Protein AF-Q07PN0-F1 (afdb_monomer)

Mean predicted aligned error: 17.78 Å

Sequence (179 aa):
MTSKNQRVIDFVERSRPKPQSVADRIKRRKVVLSEWSRDGIPFGKLGSLPNSLCAAREWDDPQLGIARIASPNDFTQAHPRYGDDVREIARLLTKLAKRYNRRALGKDKPRRAQSLTSTKKEVESQLAQCVSQWQAERHARLSEQKRADTAEWRAKVVLRENVELTRKLAAYLGPKVVT

Structure (mmCIF, N/CA/C/O backbone):
data_AF-Q07PN0-F1
#
_entry.id   AF-Q07PN0-F1
#
loop_
_atom_site.group_PDB
_atom_site.id
_atom_site.type_symbol
_atom_site.label_atom_id
_atom_site.label_alt_id
_atom_site.label_comp_id
_atom_site.label_asym_id
_atom_site.label_entity_id
_atom_site.label_seq_id
_atom_site.pdbx_PDB_ins_code
_atom_site.Cartn_x
_atom_site.Cartn_y
_atom_site.Cartn_z
_atom_site.occupancy
_atom_site.B_iso_or_equiv
_atom_site.auth_seq_id
_atom_site.auth_comp_id
_atom_site.auth_asym_id
_atom_site.auth_atom_id
_atom_site.pdbx_PDB_model_num
ATOM 1 N N . MET A 1 1 ? -20.827 -7.557 77.622 1.00 43.59 1 MET A N 1
ATOM 2 C CA . MET A 1 1 ? -21.399 -6.676 76.579 1.00 43.59 1 MET A CA 1
ATOM 3 C C . MET A 1 1 ? -20.338 -6.399 75.521 1.00 43.59 1 MET A C 1
ATOM 5 O O . MET A 1 1 ? -19.590 -5.445 75.649 1.00 43.59 1 MET A O 1
ATOM 9 N N . THR A 1 2 ? -20.225 -7.250 74.503 1.00 49.06 2 THR A N 1
ATOM 10 C CA . THR A 1 2 ? -19.203 -7.134 73.442 1.00 49.06 2 THR A CA 1
ATOM 11 C C . THR A 1 2 ? -19.783 -7.691 72.145 1.00 49.06 2 THR A C 1
ATOM 13 O O . THR A 1 2 ? -19.534 -8.828 71.771 1.00 49.06 2 THR A O 1
ATOM 16 N N . SER A 1 3 ? -20.650 -6.928 71.477 1.00 50.53 3 SER A N 1
ATOM 17 C CA . SER A 1 3 ? -21.181 -7.342 70.169 1.00 50.53 3 SER A CA 1
ATOM 18 C C . SER A 1 3 ? -21.741 -6.156 69.385 1.00 50.53 3 SER A C 1
ATOM 20 O O . SER A 1 3 ? -22.936 -6.061 69.128 1.00 50.53 3 SER A O 1
ATOM 22 N N . LYS A 1 4 ? -20.881 -5.188 69.054 1.00 53.00 4 LYS A N 1
ATOM 23 C CA . LYS A 1 4 ? -21.224 -4.123 68.089 1.00 53.00 4 LYS A CA 1
ATOM 24 C C . LYS A 1 4 ? -20.086 -3.723 67.143 1.00 53.00 4 LYS A C 1
ATOM 26 O O . LYS A 1 4 ? -20.374 -3.156 66.097 1.00 53.00 4 LYS A O 1
ATOM 31 N N . ASN A 1 5 ? -18.838 -4.115 67.418 1.00 46.72 5 ASN A N 1
ATOM 32 C CA . ASN A 1 5 ? -17.687 -3.701 66.602 1.00 46.72 5 ASN A CA 1
ATOM 33 C C . ASN A 1 5 ? -17.298 -4.684 65.484 1.00 46.72 5 ASN A C 1
ATOM 35 O O . ASN A 1 5 ? -16.490 -4.327 64.636 1.00 46.72 5 ASN A O 1
ATOM 39 N N . GLN A 1 6 ? -17.896 -5.881 65.415 1.00 50.16 6 GLN A N 1
ATOM 40 C CA . GLN A 1 6 ? -17.568 -6.8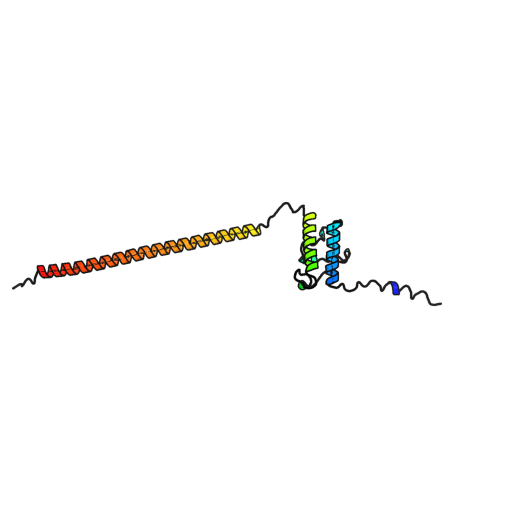54 64.360 1.00 50.16 6 GLN A CA 1
ATOM 41 C C . GLN A 1 6 ? -18.249 -6.539 63.013 1.00 50.16 6 GLN A C 1
ATOM 43 O O . GLN A 1 6 ? -17.740 -6.909 61.965 1.00 50.16 6 GLN A O 1
ATOM 48 N N . ARG A 1 7 ? -19.390 -5.831 63.010 1.00 48.56 7 ARG A N 1
ATOM 49 C CA . ARG A 1 7 ? -20.202 -5.626 61.790 1.00 48.56 7 ARG A CA 1
ATOM 50 C C . ARG A 1 7 ? -19.741 -4.482 60.884 1.00 48.56 7 ARG A C 1
ATOM 52 O O . ARG A 1 7 ? -20.211 -4.393 59.757 1.00 48.56 7 ARG A O 1
ATOM 59 N N . VAL A 1 8 ? -18.856 -3.608 61.360 1.00 48.34 8 VAL A N 1
ATOM 60 C CA . VAL A 1 8 ? -18.388 -2.449 60.574 1.00 48.34 8 VAL A CA 1
ATOM 61 C C . VAL A 1 8 ? -17.170 -2.807 59.712 1.00 48.34 8 VAL A C 1
ATOM 63 O O . VAL A 1 8 ? -16.939 -2.177 58.685 1.00 48.34 8 VAL A O 1
ATOM 66 N N . ILE A 1 9 ? -16.430 -3.859 60.072 1.00 48.94 9 ILE A N 1
ATOM 67 C CA . ILE A 1 9 ? -15.195 -4.246 59.374 1.00 48.94 9 ILE A CA 1
ATOM 68 C C . ILE A 1 9 ? -15.504 -5.065 58.102 1.00 48.94 9 ILE A C 1
ATOM 70 O O . ILE A 1 9 ? -14.832 -4.891 57.088 1.00 48.94 9 ILE A O 1
ATOM 74 N N . ASP A 1 10 ? -16.607 -5.822 58.076 1.00 43.19 10 ASP A N 1
ATOM 75 C CA . ASP A 1 10 ? -17.010 -6.633 56.910 1.00 43.19 10 ASP A CA 1
ATOM 76 C C . ASP A 1 10 ? -17.562 -5.821 55.718 1.00 43.19 10 ASP A C 1
ATOM 78 O O . ASP A 1 10 ? -17.740 -6.357 54.621 1.00 43.19 10 ASP A O 1
ATOM 82 N N . PHE A 1 11 ? -17.836 -4.520 55.887 1.00 43.62 11 PHE A N 1
ATOM 83 C CA . PHE A 1 11 ? -18.340 -3.674 54.795 1.00 43.62 11 PHE A CA 1
ATOM 84 C C . PHE A 1 11 ? -17.219 -2.997 53.987 1.00 43.62 11 PHE A C 1
ATOM 86 O O . PHE A 1 11 ? -17.439 -2.586 52.848 1.00 43.62 11 PHE A O 1
ATOM 93 N N . VAL A 1 12 ? -16.000 -2.922 54.534 1.00 46.66 12 VAL A N 1
ATOM 94 C CA . VAL A 1 12 ? -14.850 -2.265 53.881 1.00 46.66 12 VAL A CA 1
ATOM 95 C C . VAL A 1 12 ? -14.095 -3.218 52.937 1.00 46.66 12 VAL A C 1
ATOM 97 O O . VAL A 1 12 ? -13.381 -2.774 52.040 1.00 46.66 12 VAL A O 1
ATOM 100 N N . GLU A 1 13 ? -14.312 -4.533 53.035 1.00 43.00 13 GLU A N 1
ATOM 101 C CA . GLU A 1 13 ? -13.597 -5.534 52.225 1.00 43.00 13 GLU A CA 1
ATOM 102 C C . GLU A 1 13 ? -14.188 -5.811 50.826 1.00 43.00 13 GLU A C 1
ATOM 104 O O . GLU A 1 13 ? -13.607 -6.565 50.043 1.00 43.00 13 GLU A O 1
ATOM 109 N N . ARG A 1 14 ? -15.310 -5.183 50.442 1.00 45.81 14 ARG A N 1
ATOM 110 C CA . ARG A 1 14 ? -16.043 -5.533 49.204 1.00 45.81 14 ARG A CA 1
ATOM 111 C C . ARG A 1 14 ? -15.665 -4.799 47.914 1.00 45.81 14 ARG A C 1
ATOM 113 O O . ARG A 1 14 ? -16.312 -5.043 46.898 1.00 45.81 14 ARG A O 1
ATOM 120 N N . SER A 1 15 ? -14.605 -3.994 47.878 1.00 44.50 15 SER A N 1
ATOM 121 C CA . SER A 1 15 ? -14.275 -3.241 46.653 1.00 44.50 15 SER A CA 1
ATOM 122 C C . SER A 1 15 ? -12.792 -3.210 46.304 1.00 44.50 15 SER A C 1
ATOM 124 O O . SER A 1 15 ? -12.289 -2.189 45.843 1.00 44.50 15 SER A O 1
ATOM 126 N N . ARG A 1 16 ? -12.069 -4.328 46.443 1.00 44.38 16 ARG A N 1
ATOM 127 C CA . ARG A 1 16 ? -10.902 -4.520 45.569 1.00 44.38 16 ARG A CA 1
ATOM 128 C C . ARG A 1 16 ? -11.453 -4.905 44.193 1.00 44.38 16 ARG A C 1
ATOM 130 O O . ARG A 1 16 ? -12.042 -5.984 44.090 1.00 44.38 16 ARG A O 1
ATOM 137 N N . PRO A 1 17 ? -11.351 -4.057 43.150 1.00 55.97 17 PRO A N 1
ATOM 138 C CA . PRO A 1 17 ? -11.784 -4.460 41.822 1.00 55.97 17 PRO A CA 1
ATOM 139 C C . PRO A 1 17 ? -10.999 -5.720 41.458 1.00 55.97 17 PRO A C 1
ATOM 141 O O . PRO A 1 17 ? -9.767 -5.712 41.471 1.00 55.97 17 PRO A O 1
ATOM 144 N N . LYS A 1 18 ? -11.710 -6.826 41.197 1.00 60.62 18 LYS A N 1
ATOM 145 C CA . LYS A 1 18 ? -11.080 -8.047 40.683 1.00 60.62 18 LYS A CA 1
ATOM 146 C C . LYS A 1 18 ? -10.191 -7.652 39.500 1.00 60.62 18 LYS A C 1
ATOM 148 O O . LYS A 1 18 ? -10.629 -6.814 38.704 1.00 60.62 18 LYS A O 1
ATOM 153 N N . PRO A 1 19 ? -8.978 -8.220 39.367 1.00 62.78 19 PRO A N 1
ATOM 154 C CA . PRO A 1 19 ? -8.136 -7.946 38.213 1.00 62.78 19 PRO A CA 1
ATOM 155 C C . PRO A 1 19 ? -8.947 -8.262 36.956 1.00 62.78 19 PRO A C 1
ATOM 157 O O . PRO A 1 19 ? -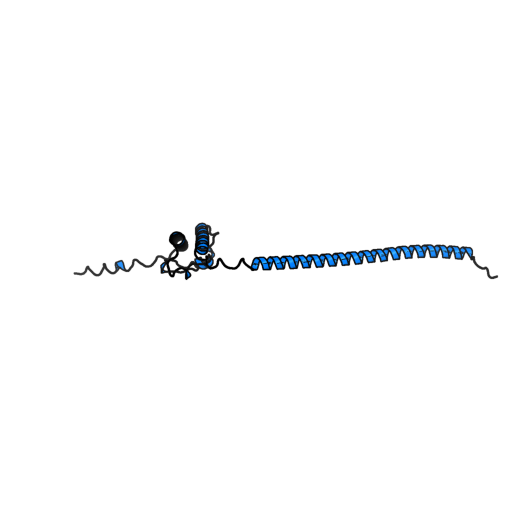9.324 -9.410 36.721 1.00 62.78 19 PRO A O 1
ATOM 160 N N . GLN A 1 20 ? -9.305 -7.221 36.203 1.00 80.06 20 GLN A N 1
ATOM 161 C CA . GLN A 1 20 ? -10.154 -7.377 35.031 1.00 80.06 20 GLN A CA 1
ATOM 162 C C . GLN A 1 20 ? -9.398 -8.204 33.999 1.00 80.06 20 GLN A C 1
ATOM 164 O O . GLN A 1 20 ? -8.268 -7.872 33.621 1.00 80.06 20 GLN A O 1
ATOM 169 N N . SER A 1 21 ? -10.026 -9.275 33.517 1.00 90.31 21 SER A N 1
ATOM 170 C CA . SER A 1 21 ? -9.428 -10.064 32.451 1.00 90.31 21 SER A CA 1
ATOM 171 C C . SER A 1 21 ? -9.297 -9.218 31.177 1.00 90.31 21 SER A C 1
ATOM 173 O O . SER A 1 21 ? -9.954 -8.188 30.998 1.00 90.31 21 SER A O 1
ATOM 175 N N . VAL A 1 22 ? -8.439 -9.646 30.249 1.00 91.31 22 VAL A N 1
ATOM 176 C CA . VAL A 1 22 ? -8.372 -9.050 28.902 1.00 91.31 22 VAL A CA 1
ATOM 177 C C . VAL A 1 22 ? -9.758 -9.033 28.251 1.00 91.31 22 VAL A C 1
ATOM 179 O O . VAL A 1 22 ? -10.168 -8.004 27.721 1.00 91.31 22 VAL A O 1
ATOM 182 N N . ALA A 1 23 ? -10.505 -10.135 28.353 1.00 91.75 23 ALA A N 1
ATOM 183 C CA . ALA A 1 23 ? -11.845 -10.250 27.790 1.00 91.75 23 ALA A CA 1
ATOM 184 C C . ALA A 1 23 ? -12.796 -9.186 28.356 1.00 91.75 23 ALA A C 1
ATOM 186 O O . ALA A 1 23 ? -13.495 -8.517 27.597 1.00 91.75 23 ALA A O 1
ATOM 187 N N . ASP A 1 24 ? -12.784 -8.985 29.675 1.00 92.56 24 ASP A N 1
ATOM 188 C CA . ASP A 1 24 ? -13.648 -8.001 30.338 1.00 92.56 24 ASP A CA 1
ATOM 189 C C . ASP A 1 24 ? -13.280 -6.576 29.928 1.00 92.56 24 ASP A C 1
ATOM 191 O O . ASP A 1 24 ? -14.158 -5.765 29.633 1.00 92.56 24 ASP A O 1
ATOM 195 N N . ARG A 1 25 ? -11.980 -6.286 29.810 1.00 93.75 25 ARG A N 1
ATOM 196 C CA . ARG A 1 25 ? -11.471 -4.992 29.333 1.00 93.75 25 ARG A CA 1
ATOM 197 C C . ARG A 1 25 ? -11.887 -4.689 27.892 1.00 93.75 25 ARG A C 1
ATOM 199 O O . ARG A 1 25 ? -12.181 -3.534 27.575 1.00 93.75 25 ARG A O 1
ATOM 206 N N . ILE A 1 26 ? -11.911 -5.696 27.019 1.00 94.44 26 ILE A N 1
ATOM 207 C CA . ILE A 1 26 ? -12.367 -5.559 25.625 1.00 94.44 26 ILE A CA 1
ATOM 208 C C . ILE A 1 26 ? -13.880 -5.342 25.586 1.00 94.44 26 ILE A C 1
ATOM 210 O O . ILE A 1 26 ? -14.353 -4.383 24.973 1.00 94.44 26 ILE A O 1
ATOM 214 N N . LYS A 1 27 ? -14.641 -6.179 26.297 1.00 94.69 27 LYS A N 1
ATOM 215 C CA . LYS A 1 27 ? -16.100 -6.053 26.386 1.00 94.69 27 LYS A CA 1
ATOM 216 C C . LYS A 1 27 ? -16.512 -4.700 26.946 1.00 94.69 27 LYS A C 1
ATOM 218 O O . LYS A 1 27 ? -17.402 -4.063 26.391 1.00 94.69 27 LYS A O 1
ATOM 223 N N . ARG A 1 28 ? -15.836 -4.216 27.991 1.00 94.56 28 ARG A N 1
ATOM 224 C CA . ARG A 1 28 ? -16.147 -2.919 28.595 1.00 94.56 28 ARG A CA 1
ATOM 225 C C . ARG A 1 28 ? -15.965 -1.770 27.607 1.00 94.56 28 ARG A C 1
ATOM 227 O O . ARG A 1 28 ? -16.858 -0.936 27.496 1.00 94.56 28 ARG A O 1
ATOM 234 N N . ARG A 1 29 ? -14.876 -1.770 26.829 1.00 95.12 29 ARG A N 1
ATOM 235 C CA . ARG A 1 29 ? -14.673 -0.799 25.736 1.00 95.12 29 ARG A CA 1
ATOM 236 C C . ARG A 1 29 ? -15.793 -0.862 24.707 1.00 95.12 29 ARG A C 1
ATOM 238 O O . ARG A 1 29 ? -16.326 0.175 24.326 1.00 95.12 29 ARG A O 1
ATOM 245 N N . LYS A 1 30 ? -16.164 -2.068 24.270 1.00 95.56 30 LYS A N 1
ATOM 246 C CA . LYS A 1 30 ? -17.255 -2.267 23.309 1.00 95.56 30 LYS A CA 1
ATOM 247 C C . LYS A 1 30 ? -18.577 -1.710 23.837 1.00 95.56 30 LYS A C 1
ATOM 249 O O . LYS A 1 30 ? -19.259 -1.020 23.086 1.00 95.56 30 LYS A O 1
ATOM 254 N N . VAL A 1 31 ? -18.913 -1.958 25.105 1.00 95.62 31 VAL A N 1
ATOM 255 C CA . VAL A 1 31 ? -20.132 -1.429 25.745 1.00 95.62 31 VAL A CA 1
ATOM 256 C C . VAL A 1 31 ? -20.127 0.097 25.737 1.00 95.62 31 VAL A C 1
ATOM 258 O O . VAL A 1 31 ? -21.037 0.688 25.167 1.00 95.62 31 VAL A O 1
ATOM 261 N N . VAL A 1 32 ? -19.070 0.730 26.255 1.00 94.69 32 VAL A N 1
ATOM 262 C CA . VAL A 1 32 ? -18.977 2.200 26.324 1.00 94.69 32 VAL A CA 1
ATOM 263 C C . VAL A 1 32 ? -19.073 2.834 24.934 1.00 94.69 32 VAL A C 1
ATOM 265 O O . VAL A 1 32 ? -19.831 3.776 24.726 1.00 94.69 32 VAL A O 1
ATOM 268 N N . LEU A 1 33 ? -18.358 2.296 23.942 1.00 94.56 33 LEU A N 1
ATOM 269 C CA . LEU A 1 33 ? -18.415 2.815 22.571 1.00 94.56 33 LEU A CA 1
ATOM 270 C C . LEU A 1 33 ? -19.775 2.571 21.901 1.00 94.56 33 LEU A C 1
ATOM 272 O O . LEU A 1 33 ? -20.190 3.362 21.053 1.00 94.56 33 LEU A O 1
ATOM 276 N N . SER A 1 34 ? -20.476 1.497 22.269 1.00 94.75 34 SER A N 1
ATOM 277 C CA . SER A 1 34 ? -21.831 1.218 21.781 1.00 94.75 34 SER A CA 1
ATOM 278 C C . SER A 1 34 ? -22.837 2.205 22.365 1.00 94.75 34 SER A C 1
ATOM 280 O O . SER A 1 34 ? -23.622 2.779 21.611 1.00 94.75 34 SER A O 1
ATOM 282 N N . GLU A 1 35 ? -22.767 2.453 23.676 1.00 93.81 35 GLU A N 1
ATOM 283 C CA . GLU A 1 35 ? -23.560 3.470 24.377 1.00 93.81 35 GLU A CA 1
ATOM 284 C C . GLU A 1 35 ? -2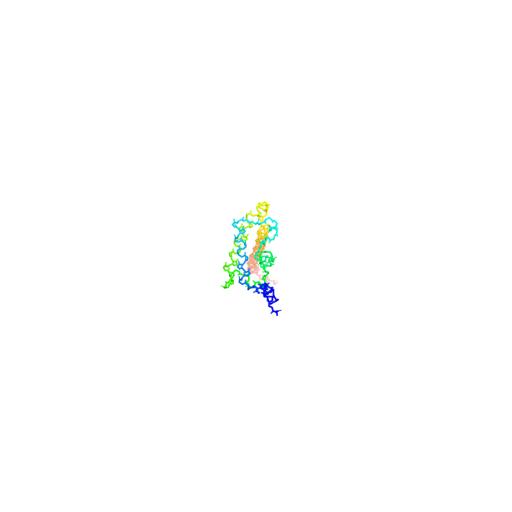3.319 4.845 23.755 1.00 93.81 35 GLU A C 1
ATOM 286 O O . GLU A 1 35 ? -24.257 5.497 23.308 1.00 93.81 35 GLU A O 1
ATOM 291 N N . TRP A 1 36 ? -22.057 5.239 23.574 1.00 93.81 36 TRP A N 1
ATO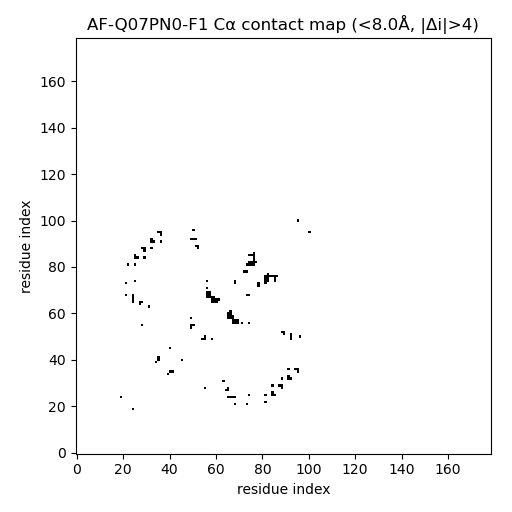M 292 C CA . TRP A 1 36 ? -21.714 6.507 22.929 1.00 93.81 36 TRP A CA 1
ATOM 293 C C . TRP A 1 36 ? -22.176 6.580 21.476 1.00 93.81 36 TRP A C 1
ATOM 295 O O . TRP A 1 36 ? -22.566 7.642 20.992 1.00 93.81 36 TRP A O 1
ATOM 305 N N . SER A 1 37 ? -22.154 5.463 20.744 1.00 91.38 37 SER A N 1
ATOM 306 C CA . SER A 1 37 ? -22.680 5.438 19.381 1.00 91.38 37 SER A CA 1
ATOM 307 C C . SER A 1 37 ? -24.200 5.5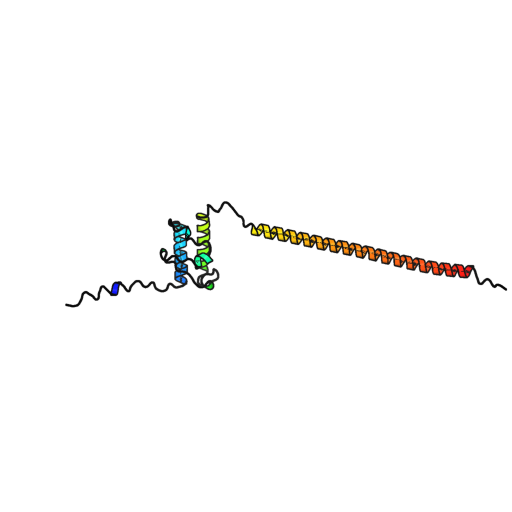98 19.339 1.00 91.38 37 SER A C 1
ATOM 309 O O . SER A 1 37 ? -24.703 6.035 18.296 1.00 91.38 37 SER A O 1
ATOM 311 N N . ARG A 1 38 ? -24.923 5.194 20.386 1.00 90.88 38 ARG A N 1
ATOM 312 C CA . ARG A 1 38 ? -26.384 5.266 20.462 1.00 90.88 38 ARG A CA 1
ATOM 313 C C . ARG A 1 38 ? -26.835 6.619 21.008 1.00 90.88 38 ARG A C 1
ATOM 315 O O . ARG A 1 38 ? -27.525 7.344 20.297 1.00 90.88 38 ARG A O 1
ATOM 322 N N . ASP A 1 39 ? -26.358 6.957 22.199 1.00 89.69 39 ASP A N 1
ATOM 323 C CA . ASP A 1 39 ? -26.843 8.058 23.039 1.00 89.69 39 ASP A CA 1
ATOM 324 C C . ASP A 1 39 ? -25.99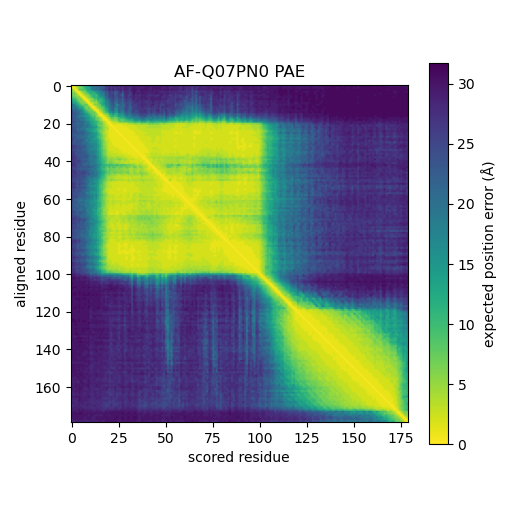5 9.333 22.867 1.00 89.69 39 ASP A C 1
ATOM 326 O O . ASP A 1 39 ? -26.415 10.436 23.210 1.00 89.69 39 ASP A O 1
ATOM 330 N N . GLY A 1 40 ? -24.818 9.193 22.255 1.00 87.75 40 GLY A N 1
ATOM 331 C CA . GLY A 1 40 ? -23.859 10.266 22.036 1.00 87.75 40 GLY A CA 1
ATOM 332 C C . GLY A 1 40 ? -22.751 10.309 23.088 1.00 87.75 40 GLY A C 1
ATOM 333 O O . GLY A 1 40 ? -22.810 9.647 24.121 1.00 87.75 40 GLY A O 1
ATOM 334 N N . ILE A 1 41 ? -21.690 11.066 22.798 1.00 88.00 41 ILE A N 1
ATOM 335 C CA . ILE A 1 41 ? -20.540 11.201 23.703 1.00 88.00 41 ILE A CA 1
ATOM 336 C C . ILE A 1 41 ? -20.853 12.267 24.769 1.00 88.00 41 ILE A C 1
ATOM 338 O O . ILE A 1 41 ? -21.207 13.389 24.392 1.00 88.00 41 ILE A O 1
ATOM 342 N N . PRO A 1 42 ? -20.690 11.966 26.074 1.00 88.44 42 PRO A N 1
ATOM 343 C CA . PRO A 1 42 ? -20.872 12.942 27.146 1.00 88.44 42 PRO A CA 1
ATOM 344 C C . PRO A 1 42 ? -19.995 14.192 26.978 1.00 88.44 42 PRO A C 1
ATOM 346 O O . PRO A 1 42 ? -18.858 14.120 26.495 1.00 88.44 42 PRO A O 1
ATOM 349 N N . PHE A 1 43 ? -20.501 15.346 27.424 1.00 77.31 43 PHE A N 1
ATOM 350 C CA . PHE A 1 43 ? -19.752 16.604 27.395 1.00 77.31 43 PHE A CA 1
ATOM 351 C C . PHE A 1 43 ? -18.445 16.464 28.199 1.00 77.31 43 PHE A C 1
ATOM 353 O O . PHE A 1 43 ? -18.434 15.900 29.289 1.00 77.31 43 PHE A O 1
ATOM 360 N N . GLY A 1 44 ? -17.321 16.909 27.632 1.00 80.69 44 GLY A N 1
ATOM 361 C CA . GLY A 1 44 ? -15.987 16.751 28.233 1.00 80.69 44 GLY A CA 1
ATOM 362 C C . GLY A 1 44 ? -15.278 15.415 27.955 1.00 80.69 44 GLY A C 1
ATOM 363 O O . GLY A 1 44 ? -14.068 15.334 28.145 1.00 80.69 44 GLY A O 1
ATOM 364 N N . LYS A 1 45 ? -15.967 14.389 27.427 1.00 83.62 45 LYS A N 1
ATOM 365 C CA . LYS A 1 45 ? -15.352 13.099 27.032 1.00 83.62 45 LYS A CA 1
ATOM 366 C C . LYS A 1 45 ? -15.044 12.988 25.537 1.00 83.62 45 LYS A C 1
ATOM 368 O O . LYS A 1 45 ? -14.457 12.010 25.088 1.00 83.62 45 LYS A O 1
ATOM 373 N N . LEU A 1 46 ? -15.374 14.012 24.750 1.00 81.88 46 LEU A N 1
ATOM 374 C CA . LEU A 1 46 ? -15.077 14.024 23.316 1.00 81.88 46 LEU A CA 1
ATOM 375 C C . LEU A 1 46 ? -13.567 13.962 23.023 1.00 81.88 46 LEU A C 1
ATOM 377 O O . LEU A 1 46 ? -13.159 13.285 22.086 1.00 81.88 46 LEU A O 1
ATOM 381 N N . GLY A 1 47 ? -12.743 14.621 23.844 1.00 81.25 47 GLY A N 1
ATOM 382 C CA . GLY A 1 47 ? -11.282 14.602 23.707 1.00 81.25 47 GLY A CA 1
ATOM 383 C C . GLY A 1 47 ? -10.626 13.281 24.122 1.00 81.25 47 GLY A C 1
ATOM 384 O O . GLY A 1 47 ? -9.498 13.021 23.718 1.00 81.25 47 GLY A O 1
ATOM 385 N N . SER A 1 48 ? -11.320 12.434 24.891 1.00 84.62 48 SER A N 1
ATOM 386 C CA . SER A 1 48 ? -10.818 11.115 25.297 1.00 84.62 48 SER A CA 1
ATOM 387 C C . SER A 1 48 ? -11.249 9.986 24.358 1.00 84.62 48 SER A C 1
ATOM 389 O O . SER A 1 48 ? -10.897 8.832 24.597 1.00 84.62 48 SER A O 1
ATOM 391 N N . LEU A 1 49 ? -11.989 10.290 23.284 1.00 89.38 49 LEU A N 1
ATOM 392 C CA . LEU A 1 49 ? -12.377 9.300 22.285 1.00 89.38 49 LEU A CA 1
ATOM 393 C C . LEU A 1 49 ? -11.136 8.824 21.503 1.00 89.38 49 LEU A C 1
ATOM 395 O O . LEU A 1 49 ? -10.513 9.626 20.801 1.00 89.38 49 LEU A O 1
ATOM 399 N N . PRO A 1 50 ? -10.794 7.525 21.536 1.00 91.94 50 PRO A N 1
ATOM 400 C CA . PRO A 1 50 ? -9.687 7.013 20.741 1.00 91.94 50 PRO A CA 1
ATOM 401 C C . PRO A 1 50 ? -9.988 7.115 19.240 1.00 91.94 50 PRO A C 1
ATOM 403 O O . PRO A 1 50 ? -11.066 6.761 18.767 1.00 91.94 50 PRO A O 1
ATOM 406 N N . ASN A 1 51 ? -9.004 7.563 18.463 1.00 88.81 51 ASN A N 1
ATOM 407 C CA . ASN A 1 51 ? -9.121 7.742 17.010 1.00 88.81 51 ASN A CA 1
ATOM 408 C C . ASN A 1 51 ? -8.715 6.498 16.194 1.00 88.81 51 ASN A C 1
ATOM 410 O O . ASN A 1 51 ? -8.843 6.482 14.972 1.00 88.81 51 ASN A O 1
ATOM 414 N N . SER A 1 52 ? -8.191 5.467 16.856 1.00 91.38 52 SER A N 1
ATOM 415 C CA . SER A 1 52 ? -7.643 4.262 16.235 1.00 91.38 52 SER A CA 1
ATOM 416 C C . SER A 1 52 ? -7.733 3.072 17.189 1.00 91.38 52 SER A C 1
ATOM 418 O O . SER A 1 52 ? -7.909 3.244 18.395 1.00 91.38 52 SER A O 1
ATOM 420 N N . LEU A 1 53 ? -7.572 1.849 16.671 1.00 93.62 53 LEU A N 1
ATOM 421 C CA . LEU A 1 53 ? -7.517 0.646 17.511 1.00 93.62 53 LEU A CA 1
ATOM 422 C C . LEU A 1 53 ? -6.311 0.641 18.456 1.00 93.62 53 LEU A C 1
ATOM 424 O O . LEU A 1 53 ? -6.430 0.166 19.581 1.00 93.62 53 LEU A O 1
ATOM 428 N N . CYS A 1 54 ? -5.172 1.195 18.031 1.00 93.06 54 CYS A N 1
ATOM 429 C CA . CYS A 1 54 ? -4.005 1.311 18.902 1.00 93.06 54 CYS A CA 1
ATOM 430 C C . CYS A 1 54 ? -4.300 2.258 20.074 1.00 93.06 54 CYS A C 1
ATOM 432 O O . CYS A 1 54 ? -4.109 1.880 21.227 1.00 93.06 54 CYS A O 1
ATOM 434 N N . ALA A 1 55 ? -4.886 3.427 19.787 1.00 92.19 55 ALA A N 1
ATOM 435 C CA . ALA A 1 55 ? -5.337 4.347 20.826 1.00 92.19 55 ALA A CA 1
ATOM 436 C C . ALA A 1 55 ? -6.401 3.703 21.728 1.00 92.19 55 ALA A C 1
ATOM 438 O O . ALA A 1 55 ? -6.355 3.864 22.938 1.00 92.19 55 ALA A O 1
ATOM 439 N N . ALA A 1 56 ? -7.325 2.911 21.175 1.00 93.69 56 ALA A N 1
ATOM 440 C CA . ALA A 1 56 ? -8.341 2.211 21.962 1.00 93.69 56 ALA A CA 1
ATOM 441 C C . ALA A 1 56 ? -7.753 1.121 22.874 1.00 93.69 56 ALA A C 1
ATOM 443 O O . ALA A 1 56 ? -8.269 0.902 23.970 1.00 93.69 56 ALA A O 1
ATOM 444 N N . ARG A 1 57 ? -6.670 0.451 22.461 1.00 95.00 57 ARG A N 1
ATOM 445 C CA . ARG A 1 57 ? -5.916 -0.500 23.297 1.00 95.00 57 ARG A CA 1
ATOM 446 C C . ARG A 1 57 ? -5.276 0.201 24.495 1.00 95.00 57 ARG A C 1
ATOM 448 O O . ARG A 1 57 ? -5.323 -0.308 25.616 1.00 95.00 57 ARG A O 1
ATOM 455 N N . GLU A 1 58 ? -4.678 1.360 24.240 1.00 94.38 58 GLU A N 1
ATOM 456 C CA . GLU A 1 58 ? -3.972 2.167 25.240 1.00 94.38 58 GLU A CA 1
ATOM 457 C C . GLU A 1 58 ? -4.899 3.015 26.102 1.00 94.38 58 GLU A C 1
ATOM 459 O O . GLU A 1 58 ? -4.494 3.442 27.177 1.00 94.38 58 GLU A O 1
ATOM 464 N N . TRP A 1 59 ? -6.142 3.195 25.659 1.00 93.50 59 TRP A N 1
ATOM 465 C CA . TRP A 1 59 ? -7.154 3.966 26.355 1.00 93.50 59 TRP A CA 1
ATOM 466 C C . TRP A 1 59 ? -7.338 3.463 27.784 1.00 93.50 59 TRP A C 1
ATOM 468 O O . TRP A 1 59 ? -7.648 2.287 28.004 1.00 93.50 59 TRP A O 1
ATOM 478 N N . ASP A 1 60 ? -7.149 4.382 28.722 1.00 92.75 60 ASP A N 1
ATOM 479 C CA . ASP A 1 60 ? -7.314 4.196 30.152 1.00 92.75 60 ASP A CA 1
ATOM 480 C C . ASP A 1 60 ? -8.216 5.324 30.662 1.00 92.75 60 ASP A C 1
ATOM 482 O O . ASP A 1 60 ? -7.894 6.504 30.524 1.00 92.75 60 ASP A O 1
ATOM 486 N N . ASP A 1 61 ? -9.394 4.966 31.163 1.00 90.56 61 ASP A N 1
ATOM 487 C CA . ASP A 1 61 ? -10.346 5.902 31.760 1.00 90.56 61 ASP A CA 1
ATOM 488 C C . ASP A 1 61 ? -11.030 5.209 32.948 1.00 90.56 61 ASP A C 1
ATOM 490 O O . ASP A 1 61 ? -12.030 4.494 32.772 1.00 90.56 61 ASP A O 1
ATOM 494 N N . PRO A 1 62 ? -10.500 5.403 34.172 1.00 88.00 62 PRO A N 1
ATOM 495 C CA . PRO A 1 62 ? -11.038 4.786 35.379 1.00 88.00 62 PRO A CA 1
ATOM 496 C C . PRO A 1 62 ? -12.510 5.127 35.633 1.00 88.00 62 PRO A C 1
ATOM 498 O O . PRO A 1 62 ? -13.246 4.284 36.141 1.00 88.00 62 PRO A O 1
ATOM 501 N N . GLN A 1 63 ? -12.974 6.318 35.230 1.00 87.00 63 GLN A N 1
ATOM 502 C CA . GLN A 1 63 ? -14.369 6.737 35.424 1.00 87.00 63 GLN A CA 1
ATOM 503 C C . GLN A 1 63 ? -15.336 5.918 34.563 1.00 87.00 63 GLN A C 1
ATOM 505 O O . GLN A 1 63 ? -16.469 5.663 34.959 1.00 87.00 63 GLN A O 1
ATOM 510 N N . LEU A 1 64 ? -14.882 5.473 33.391 1.00 86.50 64 LEU A N 1
ATOM 511 C CA . LEU A 1 64 ? -15.649 4.602 32.500 1.00 86.50 64 LEU A CA 1
ATOM 512 C C . LEU A 1 64 ? -15.413 3.113 32.804 1.00 86.50 64 LEU A C 1
ATOM 514 O O . LEU A 1 64 ? -16.027 2.248 32.170 1.00 86.50 64 LEU A O 1
ATOM 518 N N . GLY A 1 65 ? -14.549 2.798 33.773 1.00 87.94 65 GLY A N 1
ATOM 519 C CA . GLY A 1 65 ? -14.110 1.438 34.081 1.00 87.94 65 GLY A CA 1
ATOM 520 C C . GLY A 1 65 ? -13.253 0.825 32.972 1.00 87.94 65 GLY A C 1
ATOM 521 O O . GLY A 1 65 ? -13.238 -0.395 32.816 1.00 87.94 65 GLY A O 1
ATOM 522 N N . ILE A 1 66 ? -12.594 1.657 32.162 1.00 91.50 66 ILE A N 1
ATOM 523 C CA . ILE A 1 66 ? -11.745 1.227 31.052 1.00 91.50 66 ILE A CA 1
ATOM 524 C C . ILE A 1 66 ? -10.306 1.182 31.548 1.00 91.50 66 ILE A C 1
ATOM 526 O O . ILE A 1 66 ? -9.734 2.218 31.856 1.00 91.50 66 ILE A O 1
ATOM 530 N N . ALA A 1 67 ? -9.727 -0.017 31.585 1.00 91.69 67 ALA A N 1
ATOM 531 C CA . ALA A 1 67 ? -8.324 -0.226 31.934 1.00 91.69 67 ALA A CA 1
ATOM 532 C C . ALA A 1 67 ? -7.495 -0.581 30.696 1.00 91.69 67 ALA A C 1
ATOM 534 O O . ALA A 1 67 ? -7.949 -1.407 29.892 1.00 91.69 67 ALA A O 1
ATOM 535 N N . ARG A 1 68 ? -6.284 -0.028 30.545 1.00 93.50 68 ARG A N 1
ATOM 536 C CA . ARG A 1 68 ? -5.338 -0.329 29.441 1.00 93.50 68 ARG A CA 1
ATOM 537 C C . ARG A 1 68 ? -5.157 -1.834 29.177 1.00 93.50 68 ARG A C 1
ATOM 539 O O . ARG A 1 68 ? -5.099 -2.636 30.110 1.00 93.50 68 ARG A O 1
ATOM 546 N N . ILE A 1 69 ? -5.005 -2.222 27.906 1.00 93.25 69 ILE A N 1
ATOM 547 C CA . ILE A 1 69 ? -4.615 -3.584 27.491 1.00 93.25 69 ILE A CA 1
ATOM 548 C C . ILE A 1 69 ? -3.138 -3.571 27.072 1.00 93.25 69 ILE A C 1
ATOM 550 O O . ILE A 1 69 ? -2.754 -2.900 26.116 1.00 93.25 69 ILE A O 1
ATOM 554 N N . ALA A 1 70 ? -2.290 -4.292 27.809 1.00 88.44 70 ALA A N 1
ATOM 555 C CA . ALA A 1 70 ? -0.839 -4.230 27.624 1.00 88.44 70 ALA A CA 1
ATOM 556 C C . ALA A 1 70 ? -0.383 -4.874 26.305 1.00 88.44 70 ALA A C 1
ATOM 558 O O . ALA A 1 70 ? 0.309 -4.235 25.513 1.00 88.44 70 ALA A O 1
ATOM 559 N N . SER A 1 71 ? -0.811 -6.112 26.051 1.00 89.88 71 SER A N 1
ATOM 560 C CA . SER A 1 71 ? -0.388 -6.896 24.890 1.00 89.88 71 SER A CA 1
ATOM 561 C C . SER A 1 71 ? -1.099 -6.439 23.607 1.00 89.88 71 SER A C 1
ATOM 563 O O . SER A 1 71 ? -2.331 -6.408 23.567 1.00 89.88 71 SER A O 1
ATOM 565 N N . PRO A 1 72 ? -0.363 -6.110 22.530 1.00 89.44 72 PRO A N 1
ATOM 566 C CA . PRO A 1 72 ? -0.951 -5.867 21.211 1.00 89.44 72 PRO A CA 1
ATOM 567 C C . PRO A 1 72 ? -1.620 -7.112 20.616 1.00 89.44 72 PRO A C 1
ATOM 569 O O . PRO A 1 72 ? -2.648 -6.997 19.951 1.00 89.44 72 PRO A O 1
ATOM 572 N N . ASN A 1 73 ? -1.074 -8.300 20.897 1.00 91.12 73 ASN A N 1
ATOM 573 C CA . ASN A 1 73 ? -1.592 -9.570 20.382 1.00 91.12 73 ASN A CA 1
ATOM 574 C C . ASN A 1 73 ? -2.967 -9.911 20.966 1.00 91.12 73 ASN A C 1
ATOM 576 O O . ASN A 1 73 ? -3.772 -10.555 20.304 1.00 91.12 73 ASN A O 1
ATOM 580 N N . ASP A 1 74 ? -3.266 -9.417 22.166 1.00 89.69 74 ASP A N 1
ATOM 581 C CA . ASP A 1 74 ? -4.562 -9.602 22.821 1.00 89.69 74 ASP A CA 1
ATOM 582 C C . ASP A 1 74 ? -5.665 -8.714 22.218 1.00 89.69 74 ASP A C 1
ATOM 584 O O . ASP A 1 74 ? -6.854 -8.980 22.402 1.00 89.69 74 ASP A O 1
ATOM 588 N N . PHE A 1 75 ? -5.286 -7.651 21.499 1.00 92.25 75 PHE A N 1
ATOM 589 C CA . PHE A 1 75 ? -6.191 -6.638 20.951 1.00 92.25 75 PHE A CA 1
ATOM 590 C C . PHE A 1 75 ? -6.028 -6.494 19.432 1.00 92.25 75 PHE A C 1
ATOM 592 O O . PHE A 1 75 ? -5.793 -5.409 18.900 1.00 92.25 75 PHE A O 1
ATOM 599 N N . THR A 1 76 ? -6.159 -7.615 18.723 1.00 93.81 76 THR A N 1
ATOM 600 C CA . THR A 1 76 ? -6.097 -7.682 17.257 1.00 93.81 76 THR A CA 1
ATOM 601 C C . THR A 1 76 ? -7.370 -8.278 16.661 1.00 93.81 76 THR A C 1
ATOM 603 O O . THR A 1 76 ? -8.042 -9.110 17.268 1.00 93.81 76 THR A O 1
ATOM 606 N N . GLN A 1 77 ? -7.708 -7.864 15.440 1.00 94.00 77 GLN A N 1
ATOM 607 C CA . GLN A 1 77 ? -8.898 -8.327 14.713 1.00 94.00 77 GLN A CA 1
ATOM 608 C C . GLN A 1 77 ? -8.832 -9.808 14.313 1.00 94.00 77 GLN A C 1
ATOM 610 O O . GLN A 1 77 ? -9.875 -10.428 14.091 1.00 94.00 77 GLN A O 1
ATOM 615 N N . ALA A 1 78 ? -7.618 -10.356 14.223 1.00 93.31 78 ALA A N 1
ATOM 616 C CA . ALA A 1 78 ? -7.354 -11.756 13.904 1.00 93.31 78 ALA A CA 1
ATOM 617 C C . ALA A 1 78 ? -7.294 -12.656 15.154 1.00 93.31 78 ALA A C 1
ATOM 619 O O . ALA A 1 78 ? -6.992 -13.840 15.040 1.00 93.31 78 ALA A O 1
ATOM 620 N N . HIS A 1 79 ? -7.551 -12.116 16.353 1.00 93.19 79 HIS A N 1
ATOM 621 C CA . HIS A 1 79 ? -7.460 -12.906 17.577 1.00 93.19 79 HIS A CA 1
ATOM 622 C C . HIS A 1 79 ? -8.561 -13.984 17.600 1.00 93.19 79 HIS A C 1
ATOM 624 O O . HIS A 1 79 ? -9.734 -13.620 17.480 1.00 93.19 79 HIS A O 1
ATOM 630 N N . PRO A 1 80 ? -8.249 -15.274 17.838 1.00 91.75 80 PRO A N 1
ATOM 631 C CA . PRO A 1 80 ? -9.237 -16.356 17.754 1.00 91.75 80 PRO A CA 1
ATOM 632 C C . PRO A 1 80 ? -10.445 -16.175 18.679 1.00 91.75 80 PRO A C 1
ATOM 634 O O . PRO A 1 80 ? -11.560 -16.540 18.331 1.00 91.75 80 PRO A O 1
ATOM 637 N N . ARG A 1 81 ? -10.228 -15.591 19.865 1.00 91.75 81 ARG A N 1
ATOM 638 C CA . ARG A 1 81 ? -11.267 -15.439 20.899 1.00 91.75 81 ARG A CA 1
ATOM 639 C C . ARG A 1 81 ? -11.912 -14.053 20.962 1.00 91.75 81 ARG A C 1
ATOM 641 O O . ARG A 1 81 ? -13.028 -13.925 21.445 1.00 91.75 81 ARG A O 1
ATOM 648 N N . TYR A 1 82 ? -11.194 -13.013 20.540 1.00 91.88 82 TYR A N 1
ATOM 649 C CA . TYR A 1 82 ? -11.596 -11.611 20.756 1.00 91.88 82 TYR A CA 1
ATOM 650 C C . TYR A 1 82 ? -11.679 -10.813 19.452 1.00 91.88 82 TYR A C 1
ATOM 652 O O . TYR A 1 82 ? -12.085 -9.654 19.468 1.00 91.88 82 TYR A O 1
ATOM 660 N N . GLY A 1 83 ? -11.300 -11.412 18.320 1.00 92.69 83 GLY A N 1
ATOM 661 C CA . GLY A 1 83 ? -11.197 -10.723 17.040 1.00 92.69 83 GLY A CA 1
ATOM 662 C C . GLY A 1 83 ? -12.522 -10.131 16.574 1.00 92.69 83 GLY A C 1
ATOM 663 O O . GLY A 1 83 ? -12.531 -9.019 16.049 1.00 92.69 83 GLY A O 1
ATOM 664 N N . ASP A 1 84 ? -13.643 -10.813 16.827 1.00 95.94 84 ASP A N 1
ATOM 665 C CA . ASP A 1 84 ? -14.981 -10.295 16.516 1.00 95.94 84 ASP A CA 1
ATOM 666 C C . ASP A 1 84 ? -15.316 -9.039 17.333 1.00 95.94 84 ASP A C 1
ATOM 668 O O . ASP A 1 84 ? -15.781 -8.042 16.777 1.00 95.94 84 ASP A O 1
ATOM 672 N N . ASP A 1 85 ? -15.014 -9.036 18.635 1.00 95.88 85 ASP A N 1
ATOM 673 C CA . ASP A 1 85 ? -15.225 -7.868 19.495 1.00 95.88 85 ASP A CA 1
ATOM 674 C C . ASP A 1 85 ? -14.318 -6.697 19.091 1.00 95.88 85 ASP A C 1
ATOM 676 O O . ASP A 1 85 ? -14.777 -5.556 19.032 1.00 95.88 85 ASP A O 1
ATOM 680 N N . VAL A 1 86 ? -13.054 -6.964 18.745 1.00 96.00 86 VAL A N 1
ATOM 681 C CA . VAL A 1 86 ? -12.108 -5.937 18.272 1.00 96.00 86 VAL A CA 1
ATOM 682 C C . VAL A 1 86 ? -12.542 -5.364 16.916 1.00 96.00 86 VAL A C 1
ATOM 684 O O . VAL A 1 86 ? -12.444 -4.153 16.695 1.00 96.00 86 VAL A O 1
ATOM 687 N N . ARG A 1 87 ? -13.070 -6.197 16.009 1.00 96.94 87 ARG A N 1
ATOM 688 C CA . ARG A 1 87 ? -13.656 -5.742 14.737 1.00 96.94 87 ARG A CA 1
ATOM 689 C C . ARG A 1 87 ? -14.873 -4.850 14.967 1.00 96.94 87 ARG A C 1
ATOM 691 O O . ARG A 1 87 ? -15.000 -3.820 14.306 1.00 96.94 87 ARG A O 1
ATOM 698 N N . GLU A 1 88 ? -15.728 -5.192 15.924 1.00 96.31 88 GLU A N 1
ATOM 699 C CA . GLU A 1 88 ? -16.891 -4.370 16.260 1.00 96.31 88 GLU A CA 1
ATOM 700 C C . GLU A 1 88 ? -16.490 -3.030 16.890 1.00 96.31 88 GLU A C 1
ATOM 702 O O . GLU A 1 88 ? -16.995 -1.981 16.491 1.00 96.31 88 GLU A O 1
ATOM 707 N N . ILE A 1 89 ? -15.496 -3.031 17.783 1.00 95.88 89 ILE A N 1
ATOM 708 C CA . ILE A 1 89 ? -14.900 -1.798 18.313 1.00 95.88 89 ILE A CA 1
ATOM 709 C C . ILE A 1 89 ? -14.401 -0.909 17.165 1.00 95.88 89 ILE A C 1
ATOM 711 O O . ILE A 1 89 ? -14.717 0.279 17.131 1.00 95.88 89 ILE A O 1
ATOM 715 N N . ALA A 1 90 ? -13.691 -1.465 16.178 1.00 95.25 90 ALA A N 1
ATOM 716 C CA . ALA A 1 90 ? -13.205 -0.700 15.025 1.00 95.25 90 ALA A CA 1
ATOM 717 C C . ALA A 1 90 ? -14.343 -0.021 14.237 1.00 95.25 90 ALA A C 1
ATOM 719 O O . ALA A 1 90 ? -14.228 1.142 13.826 1.00 95.25 90 ALA A O 1
ATOM 720 N N . ARG A 1 91 ? -15.463 -0.730 14.048 1.00 95.69 91 ARG A N 1
ATOM 721 C CA . ARG A 1 91 ? -16.662 -0.192 13.388 1.00 95.69 91 ARG A CA 1
ATOM 722 C C . ARG A 1 91 ? -17.287 0.942 14.197 1.00 95.69 91 ARG A C 1
ATOM 724 O O . ARG A 1 91 ? -17.601 1.985 13.621 1.00 95.69 91 ARG A O 1
ATOM 731 N N . LEU A 1 92 ? -17.416 0.775 15.515 1.00 95.06 92 LEU A N 1
ATOM 732 C CA . LEU A 1 92 ? -17.950 1.803 16.413 1.00 95.06 92 LEU A CA 1
ATOM 733 C C . LEU A 1 92 ? -17.093 3.071 16.393 1.00 95.06 92 LEU A C 1
ATOM 735 O O . LEU A 1 92 ? -17.636 4.164 16.241 1.00 95.06 92 LEU A O 1
ATOM 739 N N . LEU A 1 93 ? -15.765 2.936 16.444 1.00 93.88 93 LEU A N 1
ATOM 740 C CA . LEU A 1 93 ? -14.847 4.074 16.336 1.00 93.88 93 LEU A CA 1
ATOM 741 C C . LEU A 1 93 ? -15.009 4.807 15.004 1.00 93.88 93 LEU A C 1
ATOM 743 O O . LEU A 1 93 ? -15.101 6.030 14.982 1.00 93.88 93 LEU A O 1
ATOM 747 N N . THR A 1 94 ? -15.132 4.073 13.897 1.00 91.44 94 THR A N 1
ATOM 748 C CA . THR A 1 94 ? -15.362 4.671 12.573 1.00 91.44 94 THR A CA 1
ATOM 749 C C . THR A 1 94 ? -16.695 5.422 12.521 1.00 91.44 94 THR A C 1
ATOM 751 O O . THR A 1 94 ? -16.780 6.518 11.964 1.00 91.44 94 THR A O 1
ATOM 754 N N . LYS A 1 95 ? -17.753 4.858 13.112 1.00 91.69 95 LYS A N 1
ATOM 755 C CA . LYS A 1 95 ? -19.086 5.473 13.169 1.00 91.69 95 LYS A CA 1
ATOM 756 C C . LYS A 1 95 ? -19.096 6.738 14.032 1.00 91.69 95 LYS A C 1
ATOM 758 O O . LYS A 1 95 ? -19.653 7.754 13.613 1.00 91.69 95 LYS A O 1
ATOM 763 N N . LEU A 1 96 ? -18.451 6.694 15.196 1.00 91.00 96 LEU A N 1
ATOM 764 C CA . LEU A 1 96 ? -18.290 7.841 16.090 1.00 91.00 96 LEU A CA 1
ATOM 765 C C . LEU A 1 96 ? -17.442 8.936 15.440 1.00 91.00 96 LEU A C 1
ATOM 767 O O . LEU A 1 96 ? -17.867 10.089 15.408 1.00 91.00 96 LEU A O 1
ATOM 771 N N . ALA A 1 97 ? -16.316 8.579 14.820 1.00 88.25 97 ALA A N 1
ATOM 772 C CA . ALA A 1 97 ? -15.493 9.516 14.066 1.00 88.25 97 ALA A CA 1
ATOM 773 C C . ALA A 1 97 ? -16.304 10.196 12.952 1.00 88.25 97 ALA A C 1
ATOM 775 O O . ALA A 1 97 ? -16.294 11.414 12.842 1.00 88.25 97 ALA A O 1
ATOM 776 N N . LYS A 1 98 ? -17.103 9.458 12.174 1.00 86.31 98 LYS A N 1
ATOM 777 C CA . LYS A 1 98 ? -17.969 10.065 11.145 1.00 86.31 98 LYS A CA 1
ATOM 778 C C . LYS A 1 98 ? -19.013 11.034 11.711 1.00 86.31 98 LYS A C 1
ATOM 780 O O . LYS A 1 98 ? -19.336 12.018 11.049 1.00 86.31 98 LYS A O 1
ATOM 785 N N . ARG A 1 99 ? -19.569 10.763 12.898 1.00 86.12 99 ARG A N 1
ATOM 786 C CA . ARG A 1 99 ? -20.560 11.645 13.544 1.00 86.12 99 ARG A CA 1
ATOM 787 C C . ARG A 1 99 ? -19.926 12.919 14.096 1.00 86.12 99 ARG A C 1
ATOM 789 O O . ARG A 1 99 ? -20.445 14.002 13.845 1.00 86.12 99 ARG A O 1
ATOM 796 N N . TYR A 1 100 ? -18.817 12.788 14.817 1.00 81.56 100 TYR A N 1
ATOM 797 C CA . TYR A 1 100 ? -18.247 13.880 15.610 1.00 81.56 100 TYR A CA 1
ATOM 798 C C . TYR A 1 100 ? -17.076 14.600 14.936 1.00 81.56 100 TYR A C 1
ATOM 800 O O . TYR A 1 100 ? -16.811 15.757 15.243 1.00 81.56 100 TYR A O 1
ATOM 808 N N . ASN A 1 101 ? -16.431 13.980 13.947 1.00 70.75 101 ASN A N 1
ATOM 809 C CA . ASN A 1 101 ? -15.344 14.581 13.173 1.00 70.75 101 ASN A CA 1
ATOM 810 C C . ASN A 1 101 ? -15.856 15.344 11.929 1.00 70.75 101 ASN A C 1
ATOM 812 O O . ASN A 1 101 ? -15.089 15.645 11.018 1.00 70.75 101 ASN A O 1
ATOM 816 N N . ARG A 1 102 ? -17.155 15.701 11.875 1.00 53.53 102 ARG A N 1
ATOM 817 C CA . ARG A 1 102 ? -17.761 16.488 10.776 1.00 53.53 102 ARG A CA 1
ATOM 818 C C . ARG A 1 102 ? -17.130 17.867 10.558 1.00 53.53 102 ARG A C 1
ATOM 820 O O . ARG A 1 102 ? -17.305 18.422 9.481 1.00 53.53 102 ARG A O 1
ATOM 827 N N . ARG A 1 103 ? -16.353 18.395 11.513 1.00 48.50 103 ARG A N 1
ATOM 828 C CA . ARG A 1 103 ? -15.547 19.616 11.315 1.00 48.50 103 ARG A CA 1
ATOM 829 C C . ARG A 1 103 ? -14.210 19.376 10.598 1.00 48.50 103 ARG A C 1
ATOM 831 O O . ARG A 1 103 ? -13.663 20.328 10.063 1.00 48.50 103 ARG A O 1
ATOM 838 N N . ALA A 1 104 ? -13.728 18.134 10.515 1.00 47.78 104 ALA A N 1
ATOM 839 C CA . ALA A 1 104 ? -12.530 17.767 9.751 1.00 47.78 104 ALA A CA 1
ATOM 840 C C . ALA A 1 104 ? -12.847 17.240 8.337 1.00 47.78 104 ALA A C 1
ATOM 842 O O . ALA A 1 104 ? -11.943 16.909 7.581 1.00 47.78 104 ALA A O 1
ATOM 843 N N . LEU A 1 105 ? -14.129 17.163 7.952 1.00 46.97 105 LEU A N 1
ATOM 844 C CA . LEU A 1 105 ? -14.542 16.770 6.595 1.00 46.97 105 LEU A CA 1
ATOM 845 C C . LEU A 1 105 ? -14.327 17.881 5.550 1.00 46.97 105 LEU A C 1
ATOM 847 O O . LEU A 1 105 ? -14.535 17.654 4.360 1.00 46.97 105 LEU A O 1
ATOM 851 N N . GLY A 1 106 ? -13.847 19.052 5.975 1.00 49.00 106 GLY A N 1
ATOM 852 C CA . GLY A 1 106 ? -13.128 19.977 5.113 1.00 49.00 106 GLY A CA 1
ATOM 853 C C . GLY A 1 106 ? -11.623 19.743 5.244 1.00 49.00 106 GLY A C 1
ATOM 854 O O . GLY A 1 106 ? -11.034 20.220 6.206 1.00 49.00 106 GLY A O 1
ATOM 855 N N . LYS A 1 107 ? -11.041 19.094 4.228 1.00 53.03 107 LYS A N 1
ATOM 856 C CA . LYS A 1 107 ? -9.608 18.926 3.901 1.00 53.03 107 LYS A CA 1
ATOM 857 C C . LYS A 1 107 ? -9.030 17.510 4.038 1.00 53.03 107 LYS A C 1
ATOM 859 O O . LYS A 1 107 ? -9.153 16.819 5.038 1.00 53.03 107 LYS A O 1
ATOM 864 N N . ASP A 1 108 ? -8.349 17.175 2.943 1.00 50.41 108 ASP A N 1
ATOM 865 C CA . ASP A 1 108 ? -7.321 16.158 2.753 1.00 50.41 108 ASP A CA 1
ATOM 866 C C . ASP A 1 108 ? -7.778 14.714 2.498 1.00 50.41 108 ASP A C 1
ATOM 868 O O . ASP A 1 108 ? -7.631 13.798 3.305 1.00 50.41 108 ASP A O 1
ATOM 872 N N . LYS A 1 109 ? -8.158 14.468 1.230 1.00 53.06 109 LYS A N 1
ATOM 873 C CA . LYS A 1 109 ? -7.705 13.241 0.547 1.00 53.06 109 LYS A CA 1
ATOM 874 C C . LYS A 1 109 ? -6.216 13.039 0.879 1.00 53.06 109 LYS A C 1
ATOM 876 O O . LYS A 1 109 ? -5.462 14.011 0.804 1.00 53.06 109 LYS A O 1
ATOM 881 N N . PRO A 1 110 ? -5.750 11.819 1.193 1.00 48.25 110 PRO A N 1
ATOM 882 C CA . PRO A 1 110 ? -4.352 11.604 1.530 1.00 48.25 110 PRO A CA 1
ATOM 883 C C . PRO A 1 110 ? -3.476 11.960 0.322 1.00 48.25 110 PRO A C 1
ATOM 885 O O . PRO A 1 110 ? -3.363 11.193 -0.636 1.00 48.25 110 PRO A O 1
ATOM 888 N N . ARG A 1 111 ? -2.811 13.119 0.395 1.00 55.69 111 ARG A N 1
ATOM 889 C CA . ARG A 1 111 ? -1.816 13.639 -0.566 1.00 55.69 111 ARG A CA 1
ATOM 890 C C . ARG A 1 111 ? -0.713 12.616 -0.901 1.00 55.69 111 ARG A C 1
ATOM 892 O O . ARG A 1 111 ? -0.051 12.710 -1.929 1.00 55.69 111 ARG A O 1
ATOM 899 N N . ARG A 1 112 ? -0.564 11.583 -0.064 1.00 52.34 112 ARG A N 1
ATOM 900 C CA . ARG A 1 112 ? 0.388 10.475 -0.204 1.00 52.34 112 ARG A CA 1
ATOM 901 C C . ARG A 1 112 ? 0.094 9.532 -1.382 1.00 52.34 112 ARG A C 1
ATOM 903 O O . ARG A 1 112 ? 1.035 9.032 -1.983 1.00 52.34 112 ARG A O 1
ATOM 910 N N . ALA A 1 113 ? -1.171 9.321 -1.760 1.00 52.78 113 ALA A N 1
ATOM 911 C CA . ALA A 1 113 ? -1.508 8.458 -2.904 1.00 52.78 113 ALA A CA 1
ATOM 912 C C . ALA A 1 113 ? -1.256 9.146 -4.261 1.00 52.78 113 ALA A C 1
ATOM 914 O O . ALA A 1 113 ? -0.861 8.497 -5.228 1.00 52.78 113 ALA A O 1
ATOM 915 N N . GLN A 1 114 ? -1.428 10.470 -4.330 1.00 53.75 114 GLN A N 1
ATOM 916 C CA . GLN A 1 114 ? -1.085 11.255 -5.522 1.00 53.75 114 GLN A CA 1
ATOM 917 C C . GLN A 1 114 ? 0.432 11.379 -5.697 1.00 53.75 114 GLN A C 1
ATOM 919 O O . GLN A 1 114 ? 0.927 11.219 -6.802 1.00 53.75 114 GLN A O 1
ATOM 924 N N . SER A 1 115 ? 1.184 11.557 -4.607 1.00 54.47 115 SER A N 1
ATOM 925 C CA . SER A 1 115 ? 2.650 11.596 -4.670 1.00 54.47 115 SER A CA 1
ATOM 926 C C . SER A 1 115 ? 3.257 10.281 -5.183 1.00 54.47 115 SER A C 1
ATOM 928 O O . SER A 1 115 ? 4.092 10.329 -6.076 1.00 54.47 115 SER A O 1
ATOM 930 N N . LEU A 1 116 ? 2.799 9.118 -4.703 1.00 59.31 116 LEU A N 1
ATOM 931 C CA . LEU A 1 116 ? 3.317 7.811 -5.148 1.00 59.31 116 LEU A CA 1
ATOM 932 C C . LEU A 1 116 ? 2.951 7.463 -6.598 1.00 59.31 116 LEU A C 1
ATOM 934 O O . LEU A 1 116 ? 3.672 6.729 -7.268 1.00 59.31 116 LEU A O 1
ATOM 938 N N . THR A 1 117 ? 1.811 7.953 -7.086 1.00 60.50 117 THR A N 1
ATOM 939 C CA . THR A 1 117 ? 1.390 7.717 -8.475 1.00 60.50 117 THR A CA 1
ATOM 940 C C . THR A 1 117 ? 2.095 8.654 -9.447 1.00 60.50 117 THR A C 1
ATOM 942 O O . THR A 1 117 ? 2.438 8.215 -10.543 1.00 60.50 117 THR A O 1
ATOM 945 N N . SER A 1 118 ? 2.375 9.900 -9.048 1.00 61.28 118 SER A N 1
ATOM 946 C CA . SER A 1 118 ? 3.222 10.813 -9.823 1.00 61.28 118 SER A CA 1
ATOM 947 C C . SER A 1 118 ? 4.656 10.298 -9.930 1.00 61.28 118 SER A C 1
ATOM 949 O O . SER A 1 118 ? 5.166 10.192 -11.041 1.00 61.28 118 SER A O 1
ATOM 951 N N . THR A 1 119 ? 5.267 9.857 -8.824 1.00 72.75 119 THR A N 1
ATOM 952 C CA . THR A 1 119 ? 6.634 9.309 -8.865 1.00 72.75 119 THR A CA 1
ATOM 953 C C . THR A 1 119 ? 6.714 8.017 -9.674 1.00 72.75 119 THR A C 1
ATOM 955 O O . THR A 1 119 ? 7.667 7.817 -10.418 1.00 72.75 119 THR A O 1
ATOM 958 N N . LYS A 1 120 ? 5.695 7.150 -9.604 1.00 79.88 120 LYS A N 1
ATOM 959 C CA . LYS A 1 120 ? 5.638 5.942 -10.438 1.00 79.88 120 LYS A CA 1
ATOM 960 C C . LYS A 1 120 ? 5.597 6.277 -11.934 1.00 79.88 120 LYS A C 1
ATOM 962 O O . LYS A 1 120 ? 6.333 5.669 -12.700 1.00 79.88 120 LYS A O 1
ATOM 967 N N . LYS A 1 121 ? 4.783 7.257 -12.342 1.00 83.12 121 LYS A N 1
ATOM 968 C CA . LYS A 1 121 ? 4.707 7.701 -13.744 1.00 83.12 121 LYS A CA 1
ATOM 969 C C . LYS A 1 121 ? 6.002 8.354 -14.225 1.00 83.12 121 LYS A C 1
ATOM 971 O O . LYS A 1 121 ? 6.393 8.148 -15.367 1.00 83.12 121 LYS A O 1
ATOM 976 N N . GLU A 1 122 ? 6.665 9.125 -13.368 1.00 83.81 122 GLU A N 1
ATOM 977 C CA . GLU A 1 122 ? 7.969 9.724 -13.676 1.00 83.81 122 GLU A CA 1
ATOM 978 C C . GLU A 1 122 ? 9.038 8.647 -13.895 1.00 83.81 122 GLU A C 1
ATOM 980 O O . GLU A 1 122 ? 9.752 8.695 -14.894 1.00 83.81 122 GLU A O 1
ATOM 985 N N . VAL A 1 123 ? 9.086 7.626 -13.033 1.00 86.81 123 VAL A N 1
ATOM 986 C CA . VAL A 1 123 ? 10.002 6.483 -13.186 1.00 86.81 123 VAL A CA 1
ATOM 987 C C . VAL A 1 123 ? 9.682 5.668 -14.444 1.00 86.81 123 VAL A C 1
ATOM 989 O O . VAL A 1 123 ? 10.592 5.314 -15.190 1.00 86.81 123 VAL A O 1
ATOM 992 N N . GLU A 1 124 ? 8.404 5.397 -14.724 1.00 91.25 124 GLU A N 1
ATOM 993 C CA . GLU A 1 124 ? 7.984 4.699 -15.949 1.00 91.25 124 GLU A CA 1
ATOM 994 C C . GLU A 1 124 ? 8.364 5.485 -17.215 1.00 91.25 124 GLU A C 1
ATOM 996 O O . GLU A 1 124 ? 8.847 4.900 -18.184 1.00 91.25 124 GLU A O 1
ATOM 1001 N N . SER A 1 125 ? 8.217 6.813 -17.190 1.00 91.75 125 SER A N 1
ATOM 1002 C CA . SER A 1 125 ? 8.624 7.699 -18.286 1.00 91.75 125 SER A CA 1
ATOM 1003 C C . SER A 1 125 ? 10.141 7.677 -18.509 1.00 91.75 125 SER A C 1
ATOM 1005 O O . SER A 1 125 ? 10.601 7.516 -19.640 1.00 91.75 125 SER A O 1
ATOM 1007 N N . GLN A 1 126 ? 10.933 7.760 -17.435 1.00 92.88 126 GLN A N 1
ATOM 1008 C CA . GLN A 1 126 ? 12.397 7.685 -17.510 1.00 92.88 126 GLN A CA 1
ATOM 1009 C C . GLN A 1 126 ? 12.877 6.330 -18.044 1.00 92.88 126 GLN A C 1
ATOM 1011 O O . GLN A 1 126 ? 13.779 6.275 -18.881 1.00 92.88 126 GLN A O 1
ATOM 1016 N N . LEU A 1 127 ? 12.245 5.231 -17.618 1.00 95.12 127 LEU A N 1
ATOM 1017 C CA . LEU A 1 127 ? 12.550 3.897 -18.133 1.00 95.12 127 LEU A CA 1
ATOM 1018 C C . LEU A 1 127 ? 12.272 3.812 -19.642 1.00 95.12 127 LEU A C 1
ATOM 1020 O O . LEU A 1 127 ? 13.112 3.323 -20.396 1.00 95.12 127 LEU A O 1
ATOM 1024 N N . ALA A 1 128 ? 11.122 4.322 -20.091 1.00 93.56 128 ALA A N 1
ATOM 1025 C CA . ALA A 1 128 ? 10.753 4.333 -21.504 1.00 93.56 128 ALA A CA 1
ATOM 1026 C C . ALA A 1 128 ? 11.731 5.159 -22.358 1.00 93.56 128 ALA A C 1
ATOM 1028 O O . ALA A 1 128 ? 12.090 4.740 -23.462 1.00 93.56 128 ALA A O 1
ATOM 1029 N N . GLN A 1 129 ? 12.212 6.294 -21.840 1.00 94.12 129 GLN A N 1
ATOM 1030 C CA . GLN A 1 129 ? 13.237 7.108 -22.499 1.00 94.12 129 GLN A CA 1
ATOM 1031 C C . GLN A 1 129 ? 14.569 6.359 -22.625 1.00 94.12 129 GLN A C 1
ATOM 1033 O O . GLN A 1 129 ? 15.106 6.277 -23.729 1.00 94.12 129 GLN A O 1
ATOM 1038 N N . CYS A 1 130 ? 15.058 5.740 -21.544 1.00 95.69 130 CYS A N 1
ATOM 1039 C CA . CYS A 1 130 ? 16.281 4.929 -21.572 1.00 95.69 130 CYS A CA 1
ATOM 1040 C C . CYS A 1 130 ? 16.190 3.771 -22.576 1.00 95.69 130 CYS A C 1
ATOM 1042 O O . CYS A 1 130 ? 17.123 3.536 -23.343 1.00 95.69 130 CYS A O 1
ATOM 1044 N N . VAL A 1 131 ? 15.058 3.058 -22.607 1.00 96.19 131 VAL A N 1
ATOM 1045 C CA . VAL A 1 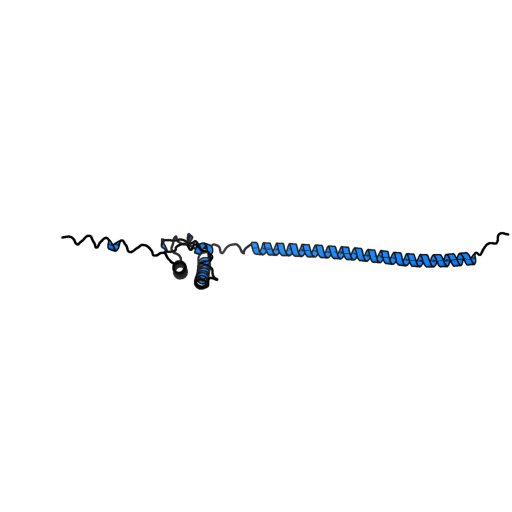131 ? 14.841 1.959 -23.563 1.00 96.19 131 VAL A CA 1
ATOM 1046 C C . VAL A 1 131 ? 14.843 2.479 -25.000 1.00 96.19 131 VAL A C 1
ATOM 1048 O O . VAL A 1 131 ? 15.482 1.876 -25.862 1.00 96.19 131 VAL A O 1
ATOM 1051 N N . SER A 1 132 ? 14.180 3.608 -25.256 1.00 95.19 132 SER A N 1
ATOM 1052 C CA . SER A 1 132 ? 14.131 4.219 -26.590 1.00 95.19 132 SER A CA 1
ATOM 1053 C C . SER A 1 132 ? 15.517 4.667 -27.057 1.00 95.19 132 SER A C 1
ATOM 1055 O O . SER A 1 132 ? 15.896 4.410 -28.200 1.00 95.19 132 SER A O 1
ATOM 1057 N N . GLN A 1 133 ? 16.305 5.275 -26.165 1.00 96.25 133 GLN A N 1
ATOM 1058 C CA . GLN A 1 133 ? 17.682 5.670 -26.452 1.00 96.25 133 GLN A CA 1
ATOM 1059 C C . GLN A 1 133 ? 18.554 4.453 -26.779 1.00 96.25 133 GLN A C 1
ATOM 1061 O O . GLN A 1 133 ? 19.221 4.434 -27.812 1.00 96.25 133 GLN A O 1
ATOM 1066 N N . TRP A 1 134 ? 18.494 3.403 -25.957 1.00 96.56 134 TRP A N 1
ATOM 1067 C CA . TRP A 1 134 ? 19.258 2.179 -26.196 1.00 96.56 134 TRP A CA 1
ATOM 1068 C C . TRP A 1 134 ? 18.889 1.511 -27.527 1.00 96.56 134 TRP A C 1
ATOM 1070 O O . TRP A 1 134 ? 19.763 1.048 -28.263 1.00 96.56 134 TRP A O 1
ATOM 1080 N N . GLN A 1 135 ? 17.598 1.479 -27.871 1.00 96.69 135 GLN A N 1
ATOM 1081 C CA . GLN A 1 135 ? 17.140 0.961 -29.160 1.00 96.69 135 GLN A CA 1
ATOM 1082 C C . GLN A 1 135 ? 17.681 1.799 -30.323 1.00 96.69 135 GLN A C 1
ATOM 1084 O O . GLN A 1 135 ? 18.192 1.229 -31.288 1.00 96.69 135 GLN A O 1
ATOM 1089 N N . ALA A 1 136 ? 17.621 3.129 -30.227 1.00 95.44 136 ALA A N 1
ATOM 1090 C CA . ALA A 1 136 ? 18.147 4.028 -31.251 1.00 95.44 136 ALA A CA 1
ATOM 1091 C C . ALA A 1 136 ? 19.658 3.833 -31.462 1.00 95.44 136 ALA A C 1
ATOM 1093 O O . ALA A 1 136 ? 20.101 3.657 -32.599 1.00 95.44 136 ALA A O 1
ATOM 1094 N N . GLU A 1 137 ? 20.438 3.769 -30.380 1.00 95.56 137 GLU A N 1
ATOM 1095 C CA . GLU A 1 137 ? 21.885 3.521 -30.431 1.00 95.56 137 GLU A CA 1
ATOM 1096 C C . GLU A 1 137 ? 22.207 2.151 -31.040 1.00 95.56 137 GLU A C 1
ATOM 1098 O O . GLU A 1 137 ? 23.078 2.027 -31.907 1.00 95.56 137 GLU A O 1
ATOM 1103 N N . ARG A 1 138 ? 21.461 1.109 -30.656 1.00 95.94 138 ARG A N 1
ATOM 1104 C CA . ARG A 1 138 ? 21.612 -0.232 -31.231 1.00 95.94 138 ARG A CA 1
ATOM 1105 C C . ARG A 1 138 ? 21.316 -0.242 -32.729 1.00 95.94 138 ARG A C 1
ATOM 1107 O O . ARG A 1 138 ? 22.060 -0.863 -33.490 1.00 95.94 138 ARG A O 1
ATOM 1114 N N . HIS A 1 139 ? 20.246 0.421 -33.162 1.00 96.31 139 HIS A N 1
ATOM 1115 C CA . HIS A 1 139 ? 19.897 0.521 -34.577 1.00 96.31 139 HIS A CA 1
ATOM 1116 C C . HIS A 1 139 ? 20.952 1.294 -35.370 1.00 96.31 139 HIS A C 1
ATOM 1118 O O . HIS A 1 139 ? 21.344 0.833 -36.445 1.00 96.31 139 HIS A O 1
ATOM 1124 N N . ALA A 1 140 ? 21.456 2.406 -34.830 1.00 95.81 140 ALA A N 1
ATOM 1125 C CA . ALA A 1 140 ? 22.537 3.175 -35.438 1.00 95.81 140 ALA A CA 1
ATOM 1126 C C . ALA A 1 140 ? 23.782 2.301 -35.637 1.00 95.81 140 ALA A C 1
ATOM 1128 O O . ALA A 1 140 ? 24.251 2.157 -36.769 1.00 95.81 140 ALA A O 1
ATOM 1129 N N . ARG A 1 141 ? 24.226 1.606 -34.583 1.00 95.88 141 ARG A N 1
ATOM 1130 C CA . ARG A 1 141 ? 25.390 0.712 -34.635 1.00 95.88 141 ARG A CA 1
ATOM 1131 C C . ARG A 1 141 ? 25.222 -0.417 -35.653 1.00 95.88 141 ARG A C 1
ATOM 1133 O O . ARG A 1 141 ? 26.129 -0.676 -36.436 1.00 95.88 141 ARG A O 1
ATOM 1140 N N . LEU A 1 142 ? 24.056 -1.065 -35.690 1.00 96.12 142 LEU A N 1
ATOM 1141 C CA . LEU A 1 142 ? 23.769 -2.113 -36.678 1.00 96.12 142 LEU A CA 1
ATOM 1142 C C . LEU A 1 142 ? 23.752 -1.570 -38.112 1.00 96.12 142 LEU A C 1
ATOM 1144 O O . LEU A 1 142 ? 24.187 -2.255 -39.036 1.00 96.12 142 LEU A O 1
ATOM 1148 N N . SER A 1 143 ? 23.234 -0.357 -38.316 1.00 95.75 143 SER A N 1
ATOM 1149 C CA . SER A 1 143 ? 23.210 0.273 -39.638 1.00 95.75 143 SER A CA 1
ATOM 1150 C C . SER A 1 143 ? 24.616 0.603 -40.138 1.00 95.75 143 SER A C 1
ATOM 1152 O O . SER A 1 143 ? 24.915 0.400 -41.313 1.00 95.75 143 SER A O 1
ATOM 1154 N N . GLU A 1 144 ? 25.491 1.051 -39.241 1.00 94.12 144 GLU A N 1
ATOM 1155 C CA . GLU A 1 144 ? 26.879 1.370 -39.547 1.00 94.12 144 GLU A CA 1
ATOM 1156 C C . GLU A 1 144 ? 27.682 0.106 -39.854 1.00 94.12 144 GLU A C 1
ATOM 1158 O O . GLU A 1 144 ? 28.384 0.054 -40.861 1.00 94.12 144 GLU A O 1
ATOM 1163 N N . GLN A 1 145 ? 27.472 -0.956 -39.075 1.00 95.44 145 GLN A N 1
ATOM 1164 C CA . GLN A 1 145 ? 28.097 -2.255 -39.311 1.00 95.44 145 GLN A CA 1
ATOM 1165 C C . GLN A 1 145 ? 27.710 -2.826 -40.682 1.00 95.44 145 GLN A C 1
ATOM 1167 O O . GLN A 1 145 ? 28.576 -3.189 -41.469 1.00 95.44 145 GLN A O 1
ATOM 1172 N N . LYS A 1 146 ? 26.422 -2.770 -41.046 1.00 95.69 146 LYS A N 1
ATOM 1173 C CA . LYS A 1 146 ? 25.964 -3.173 -42.387 1.00 95.69 146 LYS A CA 1
ATOM 1174 C C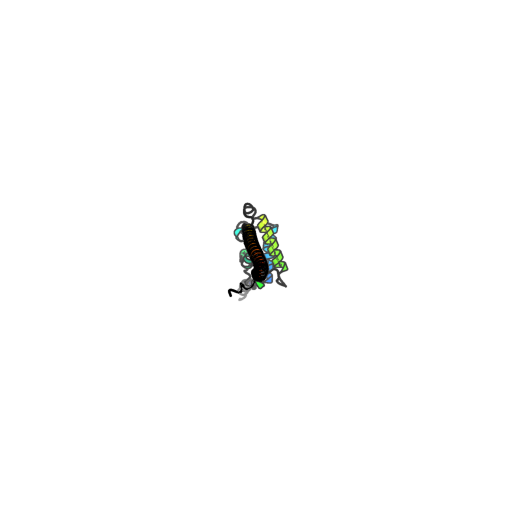 . LYS A 1 146 ? 26.592 -2.342 -43.506 1.00 95.69 146 LYS A C 1
ATOM 1176 O O . LYS A 1 146 ? 26.866 -2.876 -44.582 1.00 95.69 146 LYS A O 1
ATOM 1181 N N . ARG A 1 147 ? 26.792 -1.036 -43.292 1.00 95.06 147 ARG A N 1
ATOM 1182 C CA . ARG A 1 147 ? 27.469 -0.168 -44.270 1.00 95.06 147 ARG A CA 1
ATOM 1183 C C . ARG A 1 147 ? 28.933 -0.565 -44.431 1.00 95.06 147 ARG A C 1
ATOM 1185 O O . ARG A 1 147 ? 29.380 -0.661 -45.572 1.00 95.06 147 ARG A O 1
ATOM 1192 N N . ALA A 1 148 ? 29.631 -0.833 -43.329 1.00 95.56 148 ALA A N 1
ATOM 1193 C CA . ALA A 1 148 ? 31.008 -1.315 -43.344 1.00 95.56 148 ALA A CA 1
ATOM 1194 C C . ALA A 1 148 ? 31.116 -2.660 -44.078 1.00 95.56 148 ALA A C 1
ATOM 1196 O O . ALA A 1 148 ? 31.858 -2.751 -45.051 1.00 95.56 148 ALA A O 1
ATOM 1197 N N . ASP A 1 149 ? 30.281 -3.644 -43.730 1.00 95.81 149 ASP A N 1
ATOM 1198 C CA . ASP A 1 149 ? 30.261 -4.963 -44.378 1.00 95.81 149 ASP A CA 1
ATOM 1199 C C . ASP A 1 149 ? 29.998 -4.855 -45.890 1.00 95.81 149 ASP A C 1
ATOM 1201 O O . ASP A 1 149 ? 30.641 -5.515 -46.710 1.00 95.81 149 ASP A O 1
ATOM 1205 N N . THR A 1 150 ? 29.066 -3.980 -46.283 1.00 96.44 150 THR A N 1
ATOM 1206 C CA . THR A 1 150 ? 28.758 -3.730 -47.698 1.00 96.44 150 THR A CA 1
ATOM 1207 C C . THR A 1 150 ? 29.944 -3.085 -48.418 1.00 96.44 150 THR A C 1
ATOM 1209 O O . THR A 1 150 ? 30.245 -3.454 -49.555 1.00 96.44 150 THR A O 1
ATOM 1212 N N . ALA A 1 151 ? 30.625 -2.129 -47.782 1.00 95.31 151 ALA A N 1
ATOM 1213 C CA . ALA A 1 151 ? 31.812 -1.486 -48.338 1.00 95.31 151 ALA A CA 1
ATOM 1214 C C . ALA A 1 151 ? 32.976 -2.479 -48.478 1.00 95.31 151 ALA A C 1
ATOM 1216 O O . ALA A 1 151 ? 33.608 -2.526 -49.533 1.00 95.31 151 ALA A O 1
ATOM 1217 N N . GLU A 1 152 ? 33.206 -3.328 -47.474 1.00 95.31 152 GLU A N 1
ATOM 1218 C CA . GLU A 1 152 ? 34.212 -4.390 -47.520 1.00 95.31 152 GLU A CA 1
ATOM 1219 C C . GLU A 1 152 ? 33.929 -5.407 -48.626 1.00 95.31 152 GLU A C 1
ATOM 1221 O O . GLU A 1 152 ? 34.840 -5.804 -49.357 1.00 95.31 152 GLU A O 1
ATOM 1226 N N . TRP A 1 153 ? 32.670 -5.827 -48.778 1.00 95.50 153 TRP A N 1
ATOM 1227 C CA . TRP A 1 153 ? 32.277 -6.742 -49.846 1.00 95.50 153 TRP A CA 1
ATOM 1228 C C . TRP A 1 153 ? 32.539 -6.127 -51.224 1.00 95.50 153 TRP A C 1
ATOM 1230 O O . TRP A 1 153 ? 33.179 -6.761 -52.064 1.00 95.50 153 TRP A O 1
ATOM 1240 N N . ARG A 1 154 ? 32.140 -4.865 -51.435 1.00 95.12 154 ARG A N 1
ATOM 1241 C CA . ARG A 1 154 ? 32.409 -4.138 -52.687 1.00 95.12 154 ARG A CA 1
ATOM 1242 C C . ARG A 1 154 ? 33.907 -4.000 -52.956 1.00 95.12 154 ARG A C 1
ATOM 1244 O O . ARG A 1 154 ? 34.341 -4.255 -54.075 1.00 95.12 154 ARG A O 1
ATOM 1251 N N . ALA A 1 155 ? 34.703 -3.665 -51.941 1.00 94.81 155 ALA A N 1
ATOM 1252 C CA . ALA A 1 155 ? 36.154 -3.556 -52.072 1.00 94.81 155 ALA A CA 1
ATOM 1253 C C . ALA A 1 155 ? 36.794 -4.892 -52.489 1.00 94.81 155 ALA A C 1
ATOM 1255 O O . ALA A 1 155 ? 37.640 -4.921 -53.381 1.00 94.81 155 ALA A O 1
ATOM 1256 N N . LYS A 1 156 ? 36.351 -6.014 -51.904 1.00 96.06 156 LYS A N 1
ATOM 1257 C CA . LYS A 1 156 ? 36.815 -7.360 -52.283 1.00 96.06 156 LYS A CA 1
ATOM 1258 C C . LYS A 1 156 ? 36.466 -7.711 -53.730 1.00 96.06 156 LYS A C 1
ATOM 1260 O O . LYS A 1 156 ? 37.290 -8.327 -54.402 1.00 96.06 156 LYS A O 1
ATOM 1265 N N . VAL A 1 157 ? 35.278 -7.336 -54.207 1.00 96.25 157 VAL A N 1
ATOM 1266 C CA . VAL A 1 157 ? 34.868 -7.553 -55.606 1.00 96.25 157 VAL A CA 1
ATOM 1267 C C . VAL A 1 157 ? 35.765 -6.759 -56.557 1.00 96.25 157 VAL A C 1
ATOM 1269 O O . VAL A 1 157 ? 36.385 -7.356 -57.433 1.00 96.25 157 VAL A O 1
ATOM 1272 N N . VAL A 1 158 ? 35.937 -5.457 -56.314 1.00 96.12 158 VAL A N 1
ATOM 1273 C CA . VAL A 1 158 ? 36.789 -4.585 -57.144 1.00 96.12 158 VAL A CA 1
ATOM 1274 C C . VAL A 1 158 ? 38.242 -5.067 -57.169 1.00 96.12 158 VAL A C 1
ATOM 1276 O O . VAL A 1 158 ? 38.880 -5.073 -58.218 1.00 96.12 158 VAL A O 1
ATOM 1279 N N . LEU A 1 159 ? 38.783 -5.524 -56.034 1.00 95.75 159 LEU A N 1
ATOM 1280 C CA . LEU A 1 159 ? 40.135 -6.089 -55.980 1.00 95.75 159 LEU A CA 1
ATOM 1281 C C . LEU A 1 159 ? 40.280 -7.336 -56.861 1.00 95.75 159 LEU A C 1
ATOM 1283 O O . LEU A 1 159 ? 41.287 -7.470 -57.554 1.00 95.75 159 LEU A O 1
ATOM 1287 N N . ARG A 1 160 ? 39.287 -8.236 -56.862 1.00 95.06 160 ARG A N 1
ATOM 1288 C CA . ARG A 1 160 ? 39.297 -9.424 -57.732 1.00 95.06 160 ARG A CA 1
ATOM 1289 C C . ARG A 1 160 ? 39.283 -9.028 -59.205 1.00 95.06 160 ARG A C 1
ATOM 1291 O O . ARG A 1 160 ? 40.124 -9.508 -59.960 1.00 95.06 160 ARG A O 1
ATOM 1298 N N . GLU A 1 161 ? 38.396 -8.114 -59.585 1.00 94.94 161 GLU A N 1
ATOM 1299 C CA . GLU A 1 161 ? 38.305 -7.603 -60.958 1.00 94.94 161 GLU A CA 1
ATOM 1300 C C . GLU A 1 161 ? 39.613 -6.931 -61.399 1.00 94.94 161 GLU A C 1
ATOM 1302 O O . GLU A 1 161 ? 40.119 -7.209 -62.486 1.00 94.94 161 GLU A O 1
ATOM 1307 N N . ASN A 1 162 ? 40.230 -6.121 -60.534 1.00 94.19 162 ASN A N 1
ATOM 1308 C CA . ASN A 1 162 ? 41.514 -5.477 -60.814 1.00 94.19 162 ASN A CA 1
ATOM 1309 C C . ASN A 1 162 ? 42.645 -6.492 -61.013 1.00 94.19 162 ASN A C 1
ATOM 1311 O O . ASN A 1 162 ? 43.466 -6.322 -61.916 1.00 94.19 162 ASN A O 1
ATOM 1315 N N . VAL A 1 163 ? 42.694 -7.564 -60.216 1.00 96.12 163 VAL A N 1
ATOM 1316 C CA . VAL A 1 163 ? 43.666 -8.651 -60.413 1.00 96.12 163 VAL A CA 1
ATOM 1317 C C . VAL A 1 163 ? 43.454 -9.329 -61.767 1.00 96.12 163 VAL A C 1
ATOM 1319 O O . VAL A 1 163 ? 44.423 -9.575 -62.487 1.00 96.12 163 VAL A O 1
ATOM 1322 N N . GLU A 1 164 ? 42.207 -9.608 -62.148 1.00 94.75 164 GLU A N 1
ATOM 1323 C CA . GLU A 1 164 ? 41.892 -10.204 -63.450 1.00 94.75 164 GLU A CA 1
ATOM 1324 C C . GLU A 1 164 ? 42.274 -9.292 -64.618 1.00 94.75 164 GLU A C 1
ATOM 1326 O O . GLU A 1 164 ? 42.893 -9.751 -65.580 1.00 94.75 164 GLU A O 1
ATOM 1331 N N . LEU A 1 165 ? 41.955 -8.000 -64.530 1.00 93.56 165 LEU A N 1
ATOM 1332 C CA . LEU A 1 165 ? 42.341 -7.005 -65.529 1.00 93.56 165 LEU A CA 1
ATOM 1333 C C . LEU A 1 165 ? 43.861 -6.877 -65.630 1.00 93.56 165 LEU A C 1
ATOM 1335 O O . LEU A 1 165 ? 44.395 -6.848 -66.735 1.00 93.56 165 LEU A O 1
ATOM 1339 N N . THR A 1 166 ? 44.570 -6.889 -64.500 1.00 92.38 166 THR A N 1
ATOM 1340 C CA . THR A 1 166 ? 46.039 -6.830 -64.472 1.00 92.38 166 THR A CA 1
ATOM 1341 C C . THR A 1 166 ? 46.657 -8.059 -65.139 1.00 92.38 166 THR A C 1
ATOM 1343 O O . THR A 1 166 ? 47.590 -7.928 -65.928 1.00 92.3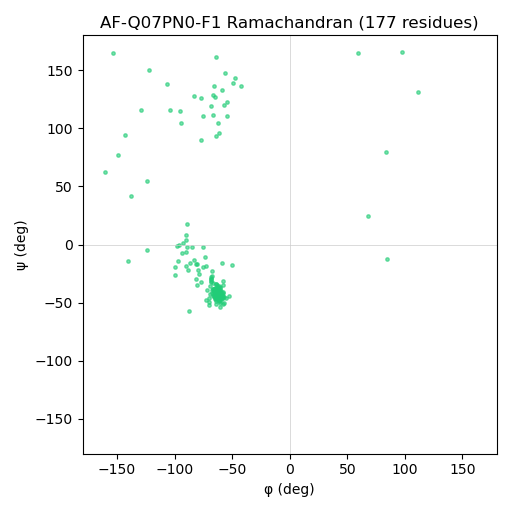8 166 THR A O 1
ATOM 1346 N N . ARG A 1 167 ? 46.108 -9.258 -64.894 1.00 91.19 167 ARG A N 1
ATOM 1347 C CA . ARG A 1 167 ? 46.525 -10.492 -65.584 1.00 91.19 167 ARG A CA 1
ATOM 1348 C C . ARG A 1 167 ? 46.283 -10.419 -67.089 1.00 91.19 167 ARG A C 1
ATOM 1350 O O . ARG A 1 167 ? 47.167 -10.789 -67.856 1.00 91.19 167 ARG A O 1
ATOM 1357 N N . LYS A 1 168 ? 45.113 -9.929 -67.513 1.00 91.00 168 LYS A N 1
ATOM 1358 C CA . LYS A 1 168 ? 44.797 -9.727 -68.935 1.00 91.00 168 LYS A CA 1
ATOM 1359 C C . LYS A 1 168 ? 45.780 -8.744 -69.570 1.00 91.00 168 LYS A C 1
ATOM 1361 O O . LYS A 1 168 ? 46.352 -9.066 -70.601 1.00 91.00 168 LYS A O 1
ATOM 1366 N N . LEU A 1 169 ? 46.030 -7.595 -68.941 1.00 87.94 169 LEU A N 1
ATOM 1367 C CA . LEU A 1 169 ? 46.995 -6.602 -69.425 1.00 87.94 169 LEU A CA 1
ATOM 1368 C C . LEU A 1 169 ? 48.409 -7.180 -69.546 1.00 87.94 169 LEU A C 1
ATOM 1370 O O . LEU A 1 169 ? 49.050 -6.984 -70.573 1.00 87.94 169 LEU A O 1
ATOM 1374 N N . ALA A 1 170 ? 48.878 -7.935 -68.550 1.00 88.38 170 ALA A N 1
ATOM 1375 C CA . ALA A 1 170 ? 50.179 -8.602 -68.614 1.00 88.38 170 ALA A CA 1
ATOM 1376 C C . ALA A 1 170 ? 50.261 -9.613 -69.775 1.00 88.38 170 ALA A C 1
ATOM 1378 O O . ALA A 1 170 ? 51.272 -9.666 -70.471 1.00 88.38 170 ALA A O 1
ATOM 1379 N N . ALA A 1 171 ? 49.187 -10.371 -70.026 1.00 86.50 171 ALA A N 1
ATOM 1380 C CA . ALA A 1 171 ? 49.108 -11.295 -71.158 1.00 86.50 171 ALA A CA 1
ATOM 1381 C C . ALA A 1 171 ? 49.082 -10.569 -72.517 1.00 86.50 171 ALA A C 1
ATOM 1383 O O . ALA A 1 171 ? 49.731 -11.023 -73.455 1.00 86.50 171 ALA A O 1
ATOM 1384 N N . TYR A 1 172 ? 48.378 -9.435 -72.617 1.00 84.88 172 TYR A N 1
ATOM 1385 C CA . TYR A 1 172 ? 48.333 -8.610 -73.831 1.00 84.88 172 TYR A CA 1
ATOM 1386 C C . TYR A 1 172 ? 49.663 -7.911 -74.132 1.00 84.88 172 TYR A C 1
ATOM 1388 O O . TYR A 1 172 ? 50.008 -7.743 -75.298 1.00 84.88 172 TYR A O 1
ATOM 1396 N N . LEU A 1 173 ? 50.399 -7.484 -73.103 1.00 84.12 173 LEU A N 1
ATOM 1397 C CA . LEU A 1 173 ? 51.660 -6.761 -73.278 1.00 84.12 173 LEU A CA 1
ATOM 1398 C C . LEU A 1 173 ? 52.847 -7.686 -73.592 1.00 84.12 173 LEU A C 1
ATOM 1400 O O . LEU A 1 173 ? 53.804 -7.207 -74.197 1.00 84.12 173 LEU A O 1
ATOM 1404 N N . GLY A 1 174 ? 52.762 -8.980 -73.242 1.00 70.25 174 GLY A N 1
ATOM 1405 C CA . GLY A 1 174 ? 53.770 -10.011 -73.524 1.00 70.25 174 GLY A CA 1
ATOM 1406 C C . GLY A 1 174 ? 55.162 -9.719 -72.929 1.00 70.25 174 GLY A C 1
ATOM 1407 O O . GLY A 1 174 ? 55.458 -8.597 -72.514 1.00 70.25 174 GLY A O 1
ATOM 1408 N N . PRO A 1 175 ? 56.079 -10.702 -72.856 1.00 63.97 175 PRO A N 1
ATOM 1409 C CA . PRO A 1 175 ? 57.478 -10.383 -72.622 1.00 63.97 175 PRO A CA 1
ATOM 1410 C C . PRO A 1 175 ? 57.982 -9.622 -73.851 1.00 63.97 175 PRO A C 1
ATOM 1412 O O . PRO A 1 175 ? 58.108 -10.194 -74.934 1.00 63.97 175 PRO A O 1
ATOM 1415 N N . LYS A 1 176 ? 58.282 -8.327 -73.701 1.00 60.59 176 LYS A N 1
ATOM 1416 C CA . LYS A 1 176 ? 59.174 -7.654 -74.647 1.00 60.59 176 LYS A CA 1
ATOM 1417 C C . LYS A 1 176 ? 60.514 -8.372 -74.542 1.00 60.59 176 LYS A C 1
ATOM 1419 O O . LYS A 1 176 ? 61.285 -8.108 -73.624 1.00 60.59 176 LYS A O 1
ATOM 1424 N N . VAL A 1 177 ? 60.745 -9.328 -75.437 1.00 51.91 177 VAL A N 1
ATOM 1425 C CA . VAL A 1 177 ? 62.065 -9.904 -75.670 1.00 51.91 177 VAL A CA 1
ATOM 1426 C C . VAL A 1 177 ? 62.905 -8.755 -76.212 1.00 51.91 177 VAL A C 1
ATOM 1428 O O . VAL A 1 177 ? 62.835 -8.409 -77.386 1.00 51.91 177 VAL A O 1
ATOM 1431 N N . VAL A 1 178 ? 63.601 -8.081 -75.304 1.00 55.00 178 VAL A N 1
ATOM 1432 C CA . VAL A 1 178 ? 64.665 -7.141 -75.633 1.00 55.00 178 VAL A CA 1
ATOM 1433 C C . VAL A 1 178 ? 65.859 -8.026 -75.984 1.00 55.00 178 VAL A C 1
ATOM 1435 O O . VAL A 1 178 ? 66.563 -8.487 -75.088 1.00 55.00 178 VAL A O 1
ATOM 1438 N N . THR A 1 179 ? 65.980 -8.381 -77.265 1.00 45.38 179 THR A N 1
ATOM 1439 C CA . THR A 1 179 ? 67.232 -8.882 -77.855 1.00 45.38 179 THR A CA 1
ATOM 1440 C C . THR A 1 179 ? 68.219 -7.746 -78.017 1.00 45.38 179 THR A C 1
ATOM 1442 O O . THR A 1 179 ? 67.764 -6.676 -78.487 1.00 45.38 179 THR A O 1
#

pLDDT: mean 82.36, std 17.7, range [43.0, 96.94]

Solvent-accessible surface area (backbone atoms only — not comparable to full-atom values): 10693 Å² total; per-residue (Å²): 143,88,88,73,75,74,72,67,60,72,69,72,72,79,72,73,78,70,86,72,48,72,67,54,40,51,51,46,47,41,49,54,44,48,49,31,64,72,79,46,70,57,90,88,47,66,86,72,58,50,91,43,70,67,46,50,37,61,41,63,39,75,93,79,66,31,55,56,53,87,57,65,76,78,69,31,61,84,30,94,90,45,8,70,58,44,46,49,40,51,52,43,44,52,54,43,45,62,68,72,42,60,81,55,73,72,73,75,77,69,65,65,63,58,51,56,50,51,53,50,52,52,52,52,50,52,51,52,50,54,51,52,50,52,51,52,54,52,52,52,52,53,52,50,49,53,49,49,54,51,50,53,52,51,51,54,52,53,52,53,52,50,52,52,50,50,52,49,50,55,63,73,66,49,83,78,80,82,123

Organism: Rhodopseudomonas palustris (strain BisA53) (NCBI:txid316055)

Foldseek 3Di:
DDPDPPVVVVVVPPDPPDPQDLQNLLVLLLVVLVCCLVVNDDPPCPVLQQLDLVSSQQRDDVVSPHHHHDDPQSQDLPNPPCNVSSVSSRVSSVSNCVVPVVVVVPDDDDPVVVVVVVVVVVVVVVVVVVVVVVVVVVVVVVVVVVVVVVVVVVVVVVVVVVVVVVVVVDVVVDPPPPD

Secondary structure (DSSP, 8-state):
---SSSTTGGGGGGG------HHHHHHHHHHHHHHHHHH-PPTT-GGGS-SSHHHHHH--BGGGTB-----SGGG-TT-TTTHHHHHHHHHHHHHHHHHH-TTS-SS-S-HHHHHHHHHHHHHHHHHHHHHHHHHHHHHHHHHHHHHHHHHHHHHHHHHHHHHHHHHHHHHHH------

Radius of gyration: 45.26 Å; Cα contacts (8 Å, |Δi|>4): 81; chains: 1; bounding box: 94×36×154 Å